Protein AF-A0A963HIJ3-F1 (afdb_monomer_lite)

Foldseek 3Di:
DDDDPPPDDKDKDKDKDKDKDKDWDDDDDQKTKIKIKIKMKMWIKTQAAPVRPGIWTKMKMKMKMKIKIWHDDDQWIKIFIWIKMWIAMAGCFDRHLLARRPFTDMGTQTGKMKIAGVVRQKIKMKFKDADADDPNPPHQALQAAGACRCVVVVQPFHRRDPRVVSRHGIFRMKIKMKGDDPAQKIKIWMWGFHPTVVLQRWTKTKMKMWGADPVPGIDMDMKMFTCAGNPPSPCNVNNVSHGDIDD

Structure (mmCIF, N/CA/C/O backbone):
data_AF-A0A963HIJ3-F1
#
_entry.id   AF-A0A963HIJ3-F1
#
loop_
_atom_site.group_PDB
_atom_site.id
_atom_site.type_symbol
_atom_site.label_atom_id
_atom_site.label_alt_id
_atom_site.label_comp_id
_atom_site.label_asym_id
_atom_site.label_entity_id
_atom_site.label_seq_id
_atom_site.pdbx_PDB_ins_code
_atom_site.Cartn_x
_atom_site.Cartn_y
_atom_site.Cartn_z
_atom_site.occupancy
_atom_site.B_iso_or_equiv
_atom_site.auth_seq_id
_atom_site.auth_comp_id
_atom_site.auth_asym_id
_atom_site.auth_atom_id
_atom_site.pdbx_PDB_model_num
ATOM 1 N N . MET A 1 1 ? 20.323 37.217 -29.012 1.00 37.66 1 MET A N 1
ATOM 2 C CA . MET A 1 1 ? 20.243 35.836 -28.495 1.00 37.66 1 MET A CA 1
ATOM 3 C C . MET A 1 1 ? 18.830 35.642 -27.953 1.00 37.66 1 MET A C 1
ATOM 5 O O . MET A 1 1 ? 18.523 36.178 -26.899 1.00 37.66 1 MET A O 1
ATOM 9 N N . ARG A 1 2 ? 17.917 35.066 -28.748 1.00 26.81 2 ARG A N 1
ATOM 10 C CA . ARG A 1 2 ? 16.511 34.861 -28.356 1.00 26.81 2 ARG A CA 1
ATOM 11 C C . ARG A 1 2 ? 16.392 33.461 -27.763 1.00 26.81 2 ARG A C 1
ATOM 13 O O . ARG A 1 2 ? 16.583 32.491 -28.485 1.00 26.81 2 ARG A O 1
ATOM 20 N N . ILE A 1 3 ? 16.110 33.383 -26.468 1.00 36.66 3 ILE A N 1
ATOM 21 C CA . ILE A 1 3 ? 15.718 32.143 -25.798 1.00 36.66 3 ILE A CA 1
ATOM 22 C C . ILE A 1 3 ? 14.299 31.842 -26.283 1.00 36.66 3 ILE A C 1
ATOM 24 O O . ILE A 1 3 ? 13.373 32.601 -26.001 1.00 36.66 3 ILE A O 1
ATOM 28 N N . GLN A 1 4 ? 14.148 30.803 -27.101 1.00 30.34 4 GLN A N 1
ATOM 29 C CA . GLN A 1 4 ? 12.838 30.271 -27.453 1.00 30.34 4 GLN A CA 1
ATOM 30 C C . GLN A 1 4 ? 12.393 29.359 -26.315 1.00 30.34 4 GLN A C 1
ATOM 32 O O . GLN A 1 4 ? 12.911 28.262 -26.143 1.00 30.34 4 GLN A O 1
ATOM 37 N N . THR A 1 5 ? 11.455 29.845 -25.511 1.00 37.22 5 THR A N 1
ATOM 38 C CA . THR A 1 5 ? 10.745 29.037 -24.524 1.00 37.22 5 THR A CA 1
ATOM 39 C C . THR A 1 5 ? 9.701 28.213 -25.275 1.00 37.22 5 THR A C 1
ATOM 41 O O . THR A 1 5 ? 8.623 28.712 -25.598 1.00 37.22 5 THR A O 1
ATOM 44 N N . THR A 1 6 ? 10.033 26.973 -25.629 1.00 34.81 6 THR A N 1
ATOM 45 C CA . THR A 1 6 ? 9.063 26.037 -26.207 1.00 34.81 6 THR A CA 1
ATOM 46 C C . THR A 1 6 ? 8.173 25.528 -25.080 1.00 34.81 6 THR A C 1
ATOM 48 O O . THR A 1 6 ? 8.609 24.768 -24.220 1.00 34.81 6 THR A O 1
ATOM 51 N N . LEU A 1 7 ? 6.926 25.989 -25.054 1.00 34.88 7 LEU A N 1
ATOM 52 C CA . LEU A 1 7 ? 5.894 25.471 -24.165 1.00 34.88 7 LEU A CA 1
ATOM 53 C C . LEU A 1 7 ? 5.459 24.100 -24.715 1.00 34.88 7 LEU A C 1
ATOM 55 O O . LEU A 1 7 ? 4.673 24.029 -25.659 1.00 34.88 7 LEU A O 1
ATOM 59 N N . ALA A 1 8 ? 6.022 23.013 -24.186 1.00 33.97 8 ALA A N 1
ATOM 60 C CA . ALA A 1 8 ? 5.606 21.658 -24.536 1.00 33.97 8 ALA A CA 1
ATOM 61 C C . ALA A 1 8 ? 4.257 21.357 -23.866 1.00 33.97 8 ALA A C 1
ATOM 63 O O . ALA A 1 8 ? 4.167 21.179 -22.653 1.00 33.97 8 ALA A O 1
ATOM 64 N N . ALA A 1 9 ? 3.187 21.339 -24.658 1.00 34.25 9 ALA A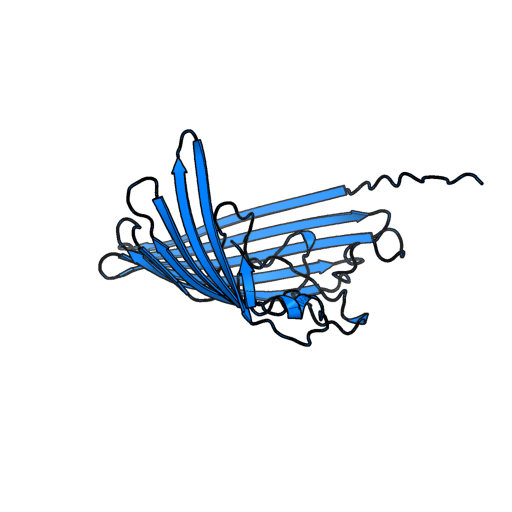 N 1
ATOM 65 C CA . ALA A 1 9 ? 1.874 20.897 -24.211 1.00 34.25 9 ALA A CA 1
ATOM 66 C C . ALA A 1 9 ? 1.827 19.359 -24.219 1.00 34.25 9 ALA A C 1
ATOM 68 O O . ALA A 1 9 ? 1.719 18.737 -25.280 1.00 34.25 9 ALA A O 1
ATOM 69 N N . VAL A 1 10 ? 1.903 18.746 -23.036 1.00 38.06 10 VAL A N 1
ATOM 70 C CA . VAL A 1 10 ? 1.663 17.309 -22.849 1.00 38.06 10 VAL A CA 1
ATOM 71 C C . VAL A 1 10 ? 0.164 17.050 -23.012 1.00 38.06 10 VAL A C 1
ATOM 73 O O . VAL A 1 10 ? -0.641 17.406 -22.157 1.00 38.06 10 VAL A O 1
ATOM 76 N N . LEU A 1 11 ? -0.223 16.449 -24.135 1.00 41.59 11 LEU A N 1
ATOM 77 C CA . LEU A 1 11 ? -1.549 15.861 -24.328 1.00 41.59 11 LEU A CA 1
ATOM 78 C C . LEU A 1 11 ? -1.435 14.372 -23.993 1.00 41.59 11 LEU A C 1
ATOM 80 O O . LEU A 1 11 ? -1.060 13.581 -24.854 1.00 41.59 11 LEU A O 1
ATOM 84 N N . ALA A 1 12 ? -1.710 14.013 -22.740 1.00 49.50 12 ALA A N 1
ATOM 85 C CA . ALA A 1 12 ? -1.859 12.623 -22.322 1.00 49.50 12 ALA A CA 1
ATOM 86 C C . ALA A 1 12 ? -3.323 12.202 -22.517 1.00 49.50 12 ALA A C 1
ATOM 88 O O . ALA A 1 12 ? -4.229 12.794 -21.930 1.00 49.50 12 ALA A O 1
ATOM 89 N N . GLY A 1 13 ? -3.563 11.208 -23.372 1.00 55.03 13 GLY A N 1
ATOM 90 C CA . GLY A 1 13 ? -4.862 10.546 -23.480 1.00 55.03 13 GLY A CA 1
ATOM 91 C C . GLY A 1 13 ? -4.886 9.338 -22.551 1.00 55.03 13 GLY A C 1
ATOM 92 O O . GLY A 1 13 ? -4.112 8.409 -22.767 1.00 55.03 13 GLY A O 1
ATOM 93 N N . LEU A 1 14 ? -5.745 9.363 -21.529 1.00 67.12 14 LEU A N 1
ATOM 94 C CA . LEU A 1 14 ? -5.929 8.267 -20.579 1.00 67.12 14 LEU A CA 1
ATOM 95 C C . LEU A 1 14 ? -7.329 7.672 -20.743 1.00 67.12 14 LEU A C 1
ATOM 97 O O . LEU A 1 14 ? -8.322 8.395 -20.666 1.00 67.12 14 LEU A O 1
ATOM 101 N N . ALA A 1 15 ? -7.409 6.356 -20.923 1.00 63.53 15 ALA A N 1
ATOM 102 C CA . ALA A 1 15 ? -8.654 5.608 -20.796 1.00 63.53 15 ALA A CA 1
ATOM 103 C C . ALA A 1 15 ? -8.439 4.479 -19.788 1.00 63.53 15 ALA A C 1
ATOM 105 O O . ALA A 1 15 ? -7.602 3.608 -20.024 1.00 63.53 15 ALA A O 1
ATOM 106 N N . THR A 1 16 ? -9.174 4.506 -18.675 1.00 60.69 16 THR A N 1
ATOM 107 C CA . THR A 1 16 ? -9.142 3.467 -17.640 1.00 60.69 16 THR A CA 1
ATOM 108 C C . THR A 1 16 ? -10.505 2.800 -17.501 1.00 60.69 16 THR A C 1
ATOM 110 O O . THR A 1 16 ? -11.550 3.438 -17.632 1.00 60.69 16 THR A O 1
ATOM 113 N N . LEU A 1 17 ? -10.492 1.495 -17.235 1.00 59.53 17 LEU A N 1
ATOM 114 C CA . LEU A 1 17 ? -11.671 0.709 -16.879 1.00 59.53 17 LEU A CA 1
ATOM 115 C C . LEU A 1 17 ? -11.354 -0.049 -15.594 1.00 59.53 17 LEU A C 1
ATOM 117 O O . LEU A 1 17 ? -10.350 -0.757 -15.543 1.00 59.53 17 LEU A O 1
ATOM 121 N N . GLY A 1 18 ? -12.191 0.112 -14.570 1.00 61.22 18 GLY A N 1
ATOM 122 C CA . GLY A 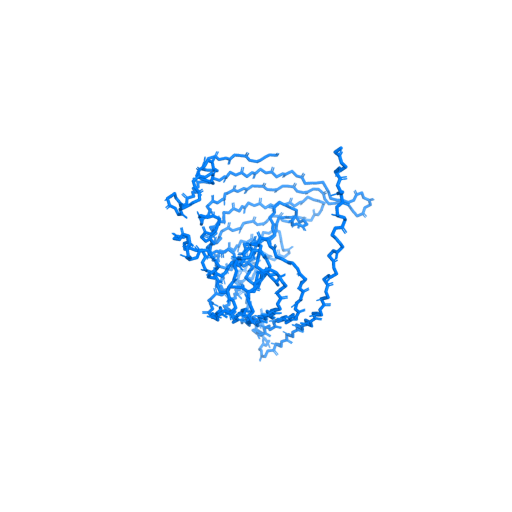1 18 ? -12.068 -0.588 -13.294 1.00 61.22 18 GLY A CA 1
ATOM 123 C C . GLY A 1 18 ? -13.336 -1.368 -12.966 1.00 61.22 18 GLY A C 1
ATOM 124 O O . GLY A 1 18 ? -14.442 -0.911 -13.259 1.00 61.22 18 GLY A O 1
ATOM 125 N N . SER A 1 19 ? -13.179 -2.535 -12.350 1.00 60.09 19 SER A N 1
ATOM 126 C CA . SER A 1 19 ? -14.290 -3.346 -11.846 1.00 60.09 19 SER A CA 1
ATOM 127 C C . SER A 1 19 ? -13.916 -3.986 -10.517 1.00 60.09 19 SER A C 1
ATOM 129 O O . SER A 1 19 ? -12.790 -4.452 -10.365 1.00 60.09 19 SER A O 1
ATOM 131 N N . ALA A 1 20 ? -14.871 -4.057 -9.594 1.00 73.94 20 ALA A N 1
ATOM 132 C CA . ALA A 1 20 ? -14.766 -4.841 -8.371 1.00 73.94 20 ALA A CA 1
ATOM 133 C C . ALA A 1 20 ? -16.027 -5.700 -8.222 1.00 73.94 20 ALA A C 1
ATOM 135 O O . ALA A 1 20 ? -17.137 -5.223 -8.476 1.00 73.94 20 ALA A O 1
ATOM 136 N N . GLN A 1 21 ? -15.858 -6.964 -7.845 1.00 72.88 21 GLN A N 1
ATOM 137 C CA . GLN A 1 21 ? -16.940 -7.903 -7.558 1.00 72.88 21 GLN A CA 1
ATOM 138 C C . GLN A 1 21 ? -16.633 -8.666 -6.271 1.00 72.88 21 GLN A C 1
ATOM 140 O O . GLN A 1 21 ? -15.479 -8.950 -5.962 1.00 72.88 21 GLN A O 1
ATOM 145 N N . ALA A 1 22 ? -17.683 -9.008 -5.535 1.00 81.81 22 ALA A N 1
ATOM 146 C CA . ALA A 1 22 ? -17.610 -9.792 -4.313 1.00 81.81 22 ALA A CA 1
ATOM 147 C C . ALA A 1 22 ? -18.716 -10.846 -4.344 1.00 81.81 22 ALA A C 1
ATOM 149 O O . ALA A 1 22 ? -19.835 -10.558 -4.781 1.00 81.81 22 ALA A O 1
ATOM 150 N N . ALA A 1 23 ? -18.399 -12.057 -3.902 1.00 78.81 23 ALA A N 1
ATOM 151 C CA . ALA A 1 23 ? -19.364 -13.136 -3.773 1.00 78.81 23 ALA A CA 1
ATOM 152 C C . ALA A 1 23 ? -19.111 -13.923 -2.487 1.00 78.81 23 ALA A C 1
ATOM 154 O O . ALA A 1 23 ? -18.040 -14.506 -2.304 1.00 78.81 23 ALA A O 1
ATOM 155 N N . ASP A 1 24 ? -20.130 -13.986 -1.634 1.00 81.25 24 ASP A N 1
ATOM 156 C CA . ASP A 1 24 ? -20.163 -14.894 -0.493 1.00 81.25 24 ASP A CA 1
ATOM 157 C C . ASP A 1 24 ? -20.704 -16.247 -0.949 1.00 81.25 24 ASP A C 1
ATOM 159 O O . ASP A 1 24 ? -21.739 -16.332 -1.613 1.00 81.25 24 ASP A O 1
ATOM 163 N N . PHE A 1 25 ? -20.003 -17.323 -0.601 1.00 89.56 25 PHE A N 1
ATOM 164 C CA . PHE A 1 25 ? -20.431 -18.682 -0.948 1.00 89.56 25 PHE A CA 1
ATOM 165 C C . PHE A 1 25 ? -20.543 -19.604 0.269 1.00 89.56 25 PHE A C 1
ATOM 167 O O . PHE A 1 25 ? -21.014 -20.734 0.139 1.00 89.56 25 PHE A O 1
ATOM 174 N N . TYR A 1 26 ? -20.179 -19.121 1.461 1.00 86.06 26 TYR A N 1
ATOM 175 C CA . TYR A 1 26 ? -20.493 -19.776 2.724 1.00 86.06 26 TYR A CA 1
ATOM 176 C C . TYR A 1 26 ? -20.843 -18.746 3.796 1.00 86.06 26 TYR A C 1
ATOM 178 O O . TYR A 1 26 ? -20.043 -17.868 4.114 1.00 86.06 26 TYR A O 1
ATOM 186 N N . GLU A 1 27 ? -22.012 -18.915 4.406 1.00 88.56 27 GLU A N 1
ATOM 187 C CA . GLU A 1 27 ? -22.439 -18.161 5.577 1.00 88.56 27 GLU A CA 1
ATOM 188 C C . GLU A 1 27 ? -23.194 -19.096 6.519 1.00 88.56 27 GLU A C 1
ATOM 190 O O . GLU A 1 27 ? -24.226 -19.671 6.163 1.00 88.56 27 GLU A O 1
ATOM 195 N N . ARG A 1 28 ? -22.663 -19.281 7.730 1.00 88.31 28 ARG A N 1
ATOM 196 C CA . ARG A 1 28 ? -23.326 -20.074 8.765 1.00 88.31 28 ARG A CA 1
ATOM 197 C C . ARG A 1 28 ? -22.781 -19.750 10.146 1.00 88.31 28 ARG A C 1
ATOM 199 O O . ARG A 1 28 ? -21.572 -19.718 10.345 1.00 88.31 28 ARG A O 1
ATOM 206 N N . ASP A 1 29 ? -23.673 -19.583 11.121 1.00 86.19 29 ASP A N 1
ATOM 207 C CA . ASP A 1 29 ? -23.324 -19.504 12.546 1.00 86.19 29 ASP A CA 1
ATOM 208 C C . ASP A 1 29 ? -22.211 -18.473 12.853 1.00 86.19 29 ASP A C 1
ATOM 210 O O . ASP A 1 29 ? -21.356 -18.682 13.715 1.00 86.19 29 ASP A O 1
ATOM 214 N N . GLY A 1 30 ? -22.239 -17.317 12.174 1.00 84.06 30 GLY A N 1
ATOM 215 C CA . GLY A 1 30 ? -21.248 -16.241 12.337 1.00 84.06 30 GLY A CA 1
ATOM 216 C C . GLY A 1 30 ? -19.889 -16.523 11.693 1.00 84.06 30 GLY A C 1
ATOM 217 O O . GLY A 1 30 ? -18.940 -15.786 11.945 1.00 84.06 30 GLY A O 1
ATOM 218 N N . THR A 1 31 ? -19.799 -17.579 10.887 1.00 94.25 31 THR A N 1
ATOM 219 C CA . THR A 1 31 ? -18.679 -17.856 9.992 1.00 94.25 31 THR A CA 1
ATOM 220 C C . THR A 1 31 ? -19.059 -17.446 8.579 1.00 94.25 31 THR A C 1
ATOM 222 O O . THR A 1 31 ? -20.115 -17.854 8.091 1.00 94.25 31 THR A O 1
ATOM 225 N N . THR A 1 32 ? -18.196 -16.681 7.917 1.00 95.88 32 THR A N 1
ATOM 226 C CA . THR A 1 32 ? -18.355 -16.318 6.506 1.00 95.88 32 THR A CA 1
ATOM 227 C C . THR A 1 32 ? -17.088 -16.651 5.735 1.00 95.88 32 THR A C 1
ATOM 229 O O . THR A 1 32 ? -15.982 -16.534 6.267 1.00 95.88 32 THR A O 1
ATOM 232 N N . LEU A 1 33 ? -17.252 -17.058 4.480 1.00 95.94 33 LEU A N 1
ATOM 233 C CA . LEU A 1 33 ? -16.172 -17.190 3.511 1.00 95.94 33 LEU A CA 1
ATOM 234 C C . LEU A 1 33 ? -16.669 -16.648 2.170 1.00 95.94 33 LEU A C 1
ATOM 236 O O . LEU A 1 33 ? -17.705 -17.083 1.654 1.00 95.94 33 LEU A O 1
ATOM 240 N N . GLY A 1 34 ? -15.911 -15.704 1.630 1.00 95.56 34 GLY A N 1
ATOM 241 C CA . GLY A 1 34 ? -16.207 -15.031 0.377 1.00 95.56 34 GLY A CA 1
ATOM 242 C C . GLY A 1 34 ? -14.966 -14.889 -0.492 1.00 95.56 34 GLY A C 1
ATOM 243 O O . GLY A 1 34 ? -13.834 -15.114 -0.054 1.00 95.56 34 GLY A O 1
ATOM 244 N N . PHE A 1 35 ? -15.196 -14.533 -1.748 1.00 94.62 35 PHE A N 1
ATOM 245 C CA . PHE A 1 35 ? -14.159 -14.227 -2.722 1.00 94.62 35 PHE A CA 1
ATOM 246 C C . PHE A 1 35 ? -14.409 -12.839 -3.297 1.00 94.62 35 PHE A C 1
ATOM 248 O O . PHE A 1 35 ? -15.505 -12.551 -3.784 1.00 94.62 35 PHE A O 1
ATOM 255 N N . ASN A 1 36 ? -13.378 -12.002 -3.263 1.00 95.88 36 ASN A N 1
ATOM 256 C CA . ASN A 1 36 ? -13.392 -10.675 -3.856 1.00 95.88 36 ASN A CA 1
ATOM 257 C C . ASN A 1 36 ? -12.425 -10.648 -5.033 1.00 95.88 36 ASN A C 1
ATOM 259 O O . ASN A 1 36 ? -11.334 -11.210 -4.953 1.00 95.88 36 ASN A O 1
ATOM 263 N N . VAL A 1 37 ? -12.815 -9.968 -6.104 1.00 95.00 37 VAL A N 1
ATOM 264 C CA . VAL A 1 37 ? -11.961 -9.708 -7.259 1.00 95.00 37 VAL A CA 1
ATOM 265 C C . VAL A 1 37 ? -12.034 -8.232 -7.625 1.00 95.00 37 VAL A C 1
ATOM 267 O O . VAL A 1 37 ? -13.122 -7.671 -7.754 1.00 95.00 37 VAL A O 1
ATOM 270 N N . ASP A 1 38 ? -10.882 -7.597 -7.805 1.00 95.38 38 ASP A N 1
ATOM 271 C CA . ASP A 1 38 ? -10.765 -6.250 -8.351 1.00 95.38 38 ASP A CA 1
ATOM 272 C C . ASP A 1 38 ? -9.750 -6.211 -9.489 1.00 95.38 38 ASP A C 1
ATOM 274 O O . ASP A 1 38 ? -8.844 -7.033 -9.578 1.00 95.38 38 ASP A O 1
ATOM 278 N N . GLY A 1 39 ? -9.923 -5.281 -10.415 1.00 95.31 39 GLY A N 1
ATOM 279 C CA . GLY A 1 39 ? -9.011 -5.147 -11.537 1.00 95.31 39 GLY A CA 1
ATOM 280 C C . GLY A 1 39 ? -9.153 -3.807 -12.220 1.00 95.31 39 GLY A C 1
ATOM 281 O O . GLY A 1 39 ? -10.204 -3.159 -12.162 1.00 95.31 39 GLY A O 1
ATOM 282 N N . MET A 1 40 ? -8.079 -3.405 -12.883 1.00 96.62 40 MET A N 1
ATOM 283 C CA . MET A 1 40 ? -8.042 -2.199 -13.693 1.00 96.62 40 MET A CA 1
ATOM 284 C C . MET A 1 40 ? -7.205 -2.449 -14.938 1.00 96.62 40 MET A C 1
ATOM 286 O O . MET A 1 40 ? -6.210 -3.166 -14.884 1.00 96.62 40 MET A O 1
ATOM 290 N N . ALA A 1 41 ? -7.593 -1.836 -16.050 1.00 96.81 41 ALA A N 1
ATOM 291 C CA . ALA A 1 41 ? -6.777 -1.761 -17.253 1.00 96.81 41 ALA A CA 1
ATOM 292 C C . ALA A 1 41 ? -6.739 -0.322 -17.770 1.00 96.81 41 ALA A C 1
ATOM 294 O O . ALA A 1 41 ? -7.724 0.413 -17.656 1.00 96.81 41 ALA A O 1
ATOM 295 N N . GLY A 1 42 ? -5.605 0.065 -18.347 1.00 95.69 42 GLY A N 1
ATOM 296 C CA . GLY A 1 42 ? -5.370 1.391 -18.897 1.00 95.69 42 GLY A CA 1
ATOM 297 C C . GLY A 1 42 ? -4.578 1.339 -20.198 1.00 95.69 42 GLY A C 1
ATOM 298 O O . GLY A 1 42 ? -3.683 0.510 -20.361 1.00 95.69 42 GLY A O 1
ATOM 299 N N . ALA A 1 43 ? -4.907 2.237 -21.123 1.00 97.06 43 ALA A N 1
ATOM 300 C CA . ALA A 1 43 ? -4.093 2.531 -22.297 1.00 97.06 43 ALA A CA 1
ATOM 301 C C . ALA A 1 43 ? -3.615 3.982 -22.224 1.00 97.06 43 ALA A C 1
ATOM 303 O O . ALA A 1 43 ? -4.392 4.882 -21.893 1.00 97.06 43 ALA A O 1
ATOM 304 N N . PHE A 1 44 ? -2.342 4.186 -22.544 1.00 96.56 44 PHE A N 1
ATOM 305 C CA . PHE A 1 44 ? -1.639 5.438 -22.336 1.00 96.56 44 PHE A CA 1
ATOM 306 C C . PHE A 1 44 ? -0.839 5.806 -23.583 1.00 96.56 44 PHE A C 1
ATOM 308 O O . PHE A 1 44 ? -0.308 4.942 -24.287 1.00 96.56 44 PHE A O 1
ATOM 315 N N . SER A 1 45 ? -0.737 7.105 -23.849 1.00 95.62 45 SER A N 1
ATOM 316 C CA . SER A 1 45 ? 0.125 7.631 -24.900 1.00 95.62 45 SER A CA 1
ATOM 317 C C . SER A 1 45 ? 0.685 8.992 -24.520 1.00 95.62 45 SER A C 1
ATOM 319 O O . SER A 1 45 ? -0.030 9.845 -23.985 1.00 95.62 45 SER A O 1
ATOM 321 N N . THR A 1 46 ? 1.954 9.203 -24.855 1.00 95.38 46 THR A N 1
ATOM 322 C CA . THR A 1 46 ? 2.638 10.491 -24.774 1.00 95.38 46 THR A CA 1
ATOM 323 C C . THR A 1 46 ? 3.308 10.813 -26.107 1.00 95.38 46 THR A C 1
ATOM 325 O O . THR A 1 46 ? 3.589 9.931 -26.919 1.00 95.38 46 THR A O 1
ATOM 328 N N . ARG A 1 47 ? 3.556 12.103 -26.354 1.00 95.31 47 ARG A N 1
ATOM 329 C CA . ARG A 1 47 ? 4.343 12.559 -27.515 1.00 95.31 47 ARG A CA 1
ATOM 330 C C . ARG A 1 47 ? 5.838 12.646 -27.240 1.00 95.31 47 ARG A C 1
ATOM 332 O O . ARG A 1 47 ? 6.608 12.663 -28.186 1.00 95.31 47 ARG A O 1
ATOM 339 N N . GLU A 1 48 ? 6.196 12.718 -25.968 1.00 93.88 48 GLU A N 1
ATOM 340 C CA . GLU A 1 48 ? 7.555 12.863 -25.462 1.00 93.88 48 GLU A CA 1
ATOM 341 C C . GLU A 1 48 ? 7.712 11.938 -24.251 1.00 93.88 48 GLU A C 1
ATOM 343 O O . GLU A 1 48 ? 6.712 11.551 -23.625 1.00 93.88 48 GLU A O 1
ATOM 348 N N . ASP A 1 49 ? 8.952 11.636 -23.895 1.00 93.69 49 ASP A N 1
ATOM 349 C CA . ASP A 1 49 ? 9.316 10.858 -22.719 1.00 93.69 49 ASP A CA 1
ATOM 350 C C . ASP A 1 49 ? 10.443 11.544 -21.933 1.00 93.69 49 ASP A C 1
ATOM 352 O O . ASP A 1 49 ? 11.034 12.536 -22.369 1.00 93.69 49 ASP A O 1
ATOM 356 N N . TYR A 1 50 ? 10.719 11.036 -20.734 1.00 91.06 50 TYR A N 1
ATOM 357 C CA . TYR A 1 50 ? 11.778 11.557 -19.870 1.00 91.06 50 TYR A CA 1
ATOM 358 C C . TYR A 1 50 ? 13.174 11.045 -20.260 1.00 91.06 50 TYR A C 1
ATOM 360 O O . TYR A 1 50 ? 14.167 11.486 -19.679 1.00 91.06 50 TYR A O 1
ATOM 368 N N . LEU A 1 51 ? 13.256 10.139 -21.239 1.00 90.25 51 LEU A N 1
ATOM 369 C CA . LEU A 1 51 ? 14.493 9.518 -21.715 1.00 90.25 51 LEU A CA 1
ATOM 370 C C . LEU A 1 51 ? 15.052 10.201 -22.978 1.00 90.25 51 LEU A C 1
ATOM 372 O O . LEU A 1 51 ? 16.206 9.978 -23.340 1.00 90.25 51 LEU A O 1
ATOM 376 N N . GLY A 1 52 ? 14.268 11.066 -23.623 1.00 90.62 52 GLY A N 1
ATOM 377 C CA . GLY A 1 52 ? 14.604 11.725 -24.882 1.00 90.62 52 GLY A CA 1
ATOM 378 C C . GLY A 1 52 ? 14.454 10.831 -26.119 1.00 90.62 52 GLY A C 1
ATOM 379 O O . GLY A 1 52 ? 15.056 11.141 -27.147 1.00 90.62 52 GLY A O 1
ATOM 380 N N . GLU A 1 53 ? 13.689 9.737 -26.045 1.00 90.00 53 GLU A N 1
ATOM 381 C CA . GLU A 1 53 ? 13.492 8.799 -27.166 1.00 90.00 53 GLU A CA 1
ATOM 382 C C . GLU A 1 53 ? 12.267 9.160 -28.026 1.00 90.00 53 GLU A C 1
ATOM 384 O O . GLU A 1 53 ? 12.175 8.743 -29.184 1.00 90.00 53 GLU A O 1
ATOM 389 N N . GLY A 1 54 ? 11.358 9.982 -27.492 1.00 92.94 54 GLY A N 1
ATOM 390 C CA . GLY A 1 54 ? 10.192 10.525 -28.189 1.00 92.94 54 GLY A CA 1
ATOM 391 C C . GLY A 1 54 ? 8.866 10.019 -27.619 1.00 92.94 54 GLY A C 1
ATOM 392 O O . GLY A 1 54 ? 8.705 9.856 -26.414 1.00 92.94 54 GLY A O 1
ATOM 393 N N . GLY A 1 55 ? 7.865 9.832 -28.481 1.00 94.31 55 GLY A N 1
ATOM 394 C CA . GLY A 1 55 ? 6.530 9.409 -28.052 1.00 94.31 55 GLY A CA 1
ATOM 395 C C . GLY A 1 55 ? 6.472 7.942 -27.629 1.00 94.31 55 GLY A C 1
ATOM 396 O O . GLY A 1 55 ? 7.061 7.086 -28.286 1.00 94.31 55 GLY A O 1
ATOM 397 N N . LYS A 1 56 ? 5.700 7.652 -26.575 1.00 96.44 56 LYS A N 1
ATOM 398 C CA . LYS A 1 56 ? 5.476 6.300 -26.043 1.00 96.44 56 LYS A CA 1
ATOM 399 C C . LYS A 1 56 ? 4.003 5.921 -26.111 1.00 96.44 56 LYS A C 1
ATOM 401 O O . LYS A 1 56 ? 3.120 6.763 -25.913 1.00 96.44 56 LYS A O 1
ATOM 406 N N . GLN A 1 57 ? 3.729 4.645 -26.357 1.00 97.69 57 GLN A N 1
ATOM 407 C CA . GLN A 1 57 ? 2.408 4.042 -26.219 1.00 97.69 57 GLN A CA 1
ATOM 408 C C . GLN A 1 57 ? 2.511 2.744 -25.424 1.00 97.69 57 GLN A C 1
ATOM 410 O O . GLN A 1 57 ? 3.204 1.798 -25.805 1.00 97.69 57 GLN A O 1
ATOM 415 N N . TRP A 1 58 ? 1.771 2.668 -24.324 1.00 97.94 58 TRP A N 1
ATOM 416 C CA . TRP A 1 58 ? 1.768 1.475 -23.491 1.00 97.94 58 TRP A CA 1
ATOM 417 C C . TRP A 1 58 ? 0.388 1.198 -22.911 1.00 97.94 58 TRP A C 1
ATOM 419 O O . TRP A 1 58 ? -0.545 2.001 -22.980 1.00 97.94 58 TRP A O 1
ATOM 429 N N . ARG A 1 59 ? 0.249 -0.013 -22.389 1.00 98.25 59 ARG A N 1
ATOM 430 C CA . ARG A 1 59 ? -0.940 -0.510 -21.711 1.00 98.25 59 ARG A CA 1
ATOM 431 C C . ARG A 1 59 ? -0.514 -1.119 -20.397 1.00 98.25 59 ARG A C 1
ATOM 433 O O . ARG A 1 59 ? 0.528 -1.763 -20.337 1.00 98.25 59 ARG A O 1
ATOM 440 N N . GLU A 1 60 ? -1.354 -0.970 -19.394 1.00 98.31 60 GLU A N 1
ATOM 441 C CA . GLU A 1 60 ? -1.177 -1.596 -18.091 1.00 98.31 60 GLU A CA 1
ATOM 442 C C . GLU A 1 60 ? -2.471 -2.280 -17.697 1.00 98.31 60 GLU A C 1
ATOM 444 O O . GLU A 1 60 ? -3.558 -1.851 -18.093 1.00 98.31 60 GLU A O 1
ATOM 449 N N . ALA A 1 61 ? -2.361 -3.347 -16.921 1.00 98.12 61 ALA A N 1
ATOM 450 C CA . ALA A 1 61 ? -3.511 -3.995 -16.331 1.00 98.12 61 ALA A CA 1
ATOM 451 C C . ALA A 1 61 ? -3.099 -4.788 -15.102 1.00 98.12 61 ALA A C 1
ATOM 453 O O . ALA A 1 61 ? -1.986 -5.312 -15.033 1.00 98.12 61 ALA A O 1
ATOM 454 N N . PHE A 1 62 ? -4.038 -4.929 -14.177 1.00 98.06 62 PHE A N 1
ATOM 455 C CA . PHE A 1 62 ? -3.952 -5.909 -13.114 1.00 98.06 62 PHE A CA 1
ATOM 456 C C . PHE A 1 62 ? -5.316 -6.535 -12.835 1.00 98.06 62 PHE A C 1
ATOM 458 O O . PHE A 1 62 ? -6.369 -5.952 -13.110 1.00 98.06 62 PHE A O 1
ATOM 465 N N . MET A 1 63 ? -5.272 -7.724 -12.251 1.00 98.06 63 MET A N 1
ATOM 466 C CA . MET A 1 63 ? -6.402 -8.411 -11.653 1.00 98.06 63 MET A CA 1
ATOM 467 C C . MET A 1 63 ? -5.945 -9.000 -10.325 1.00 98.06 63 MET A C 1
ATOM 469 O O . MET A 1 63 ? -4.946 -9.708 -10.263 1.00 98.06 63 MET A O 1
ATOM 473 N N . HIS A 1 64 ? -6.684 -8.705 -9.273 1.00 98.00 64 HIS A N 1
ATOM 474 C CA . HIS A 1 64 ? -6.429 -9.124 -7.913 1.00 98.00 64 HIS A CA 1
ATOM 475 C C . HIS A 1 64 ? -7.618 -9.943 -7.419 1.00 98.00 64 HIS A C 1
ATOM 477 O O . HIS A 1 64 ? -8.763 -9.536 -7.601 1.00 98.00 64 HIS A O 1
ATOM 483 N N . GLY A 1 65 ? -7.354 -11.108 -6.834 1.00 97.38 65 GLY A N 1
ATOM 484 C CA . GLY A 1 65 ? -8.378 -11.986 -6.279 1.00 97.38 65 GLY A CA 1
ATOM 485 C C . GLY A 1 65 ? -7.995 -12.451 -4.882 1.00 97.38 65 GLY A C 1
ATOM 486 O O . GLY A 1 65 ? -6.882 -12.935 -4.682 1.00 97.38 65 GLY A O 1
ATOM 487 N N . VAL A 1 66 ? -8.925 -12.360 -3.933 1.00 98.19 66 VAL A N 1
ATOM 488 C CA . VAL A 1 66 ? -8.686 -12.692 -2.526 1.00 98.19 66 VAL A CA 1
ATOM 489 C C . VAL A 1 66 ? -9.845 -13.482 -1.933 1.00 98.19 66 VAL A C 1
ATOM 491 O O . VAL A 1 66 ? -11.013 -13.112 -2.052 1.00 98.19 66 VAL A O 1
ATOM 494 N N . LEU A 1 67 ? -9.510 -14.586 -1.268 1.00 97.94 67 LEU A N 1
ATOM 495 C CA . LEU A 1 67 ? -10.418 -15.292 -0.375 1.00 97.94 67 LEU A CA 1
ATOM 496 C C . LEU A 1 67 ? -10.372 -14.617 0.987 1.00 97.94 67 LEU A C 1
ATOM 498 O O . LEU A 1 67 ? -9.297 -14.496 1.568 1.00 97.94 67 LEU A O 1
ATOM 502 N N . VAL A 1 68 ? -11.528 -14.211 1.503 1.00 97.75 68 VAL A N 1
ATOM 503 C CA . VAL A 1 68 ? -11.656 -13.576 2.818 1.00 97.75 68 VAL A CA 1
ATOM 504 C C . VAL A 1 68 ? -12.606 -14.373 3.687 1.00 97.75 68 VAL A C 1
ATOM 506 O O . VAL A 1 68 ? -13.660 -14.823 3.235 1.00 97.75 68 VAL A O 1
ATOM 509 N N . GLY A 1 69 ? -12.243 -14.550 4.950 1.00 96.94 69 GLY A N 1
ATOM 510 C CA . GLY A 1 69 ? -13.065 -15.293 5.888 1.00 96.94 69 GLY A CA 1
ATOM 511 C C . GLY A 1 69 ? -13.028 -14.704 7.282 1.00 96.94 69 GLY A C 1
ATOM 512 O O . GLY A 1 69 ? -12.061 -14.053 7.677 1.00 96.94 69 GLY A O 1
ATOM 513 N N . LYS A 1 70 ? -14.092 -14.965 8.036 1.00 97.25 70 LYS A N 1
ATOM 514 C CA . LYS A 1 70 ? -14.158 -14.681 9.469 1.00 97.25 70 LYS A CA 1
ATOM 515 C C . LYS A 1 70 ? -14.975 -15.731 10.198 1.00 97.25 70 LYS A C 1
ATOM 517 O O . LYS A 1 70 ? -15.844 -16.367 9.609 1.00 97.25 70 LYS A O 1
ATOM 522 N N . THR A 1 71 ? -14.702 -15.899 11.483 1.00 97.00 71 THR A N 1
ATOM 523 C CA . THR A 1 71 ? -15.438 -16.785 12.387 1.00 97.00 71 THR A CA 1
ATOM 524 C C . THR A 1 71 ? -15.416 -16.231 13.802 1.00 97.00 71 THR A C 1
ATOM 526 O O . THR A 1 71 ? -14.471 -15.556 14.209 1.00 97.00 71 THR A O 1
ATOM 529 N N . ARG A 1 72 ? -16.432 -16.566 14.596 1.00 96.69 72 ARG A N 1
ATOM 530 C CA . ARG A 1 72 ? -16.460 -16.244 16.026 1.00 96.69 72 ARG A CA 1
ATOM 531 C C . ARG A 1 72 ? -15.288 -16.900 16.756 1.00 96.69 72 ARG A C 1
ATOM 533 O O . ARG A 1 72 ? -14.990 -18.071 16.527 1.00 96.69 72 ARG A O 1
ATOM 540 N N . ALA A 1 73 ? -14.668 -16.155 17.665 1.00 95.56 73 ALA A N 1
ATOM 541 C CA . ALA A 1 73 ? -13.575 -16.629 18.504 1.00 95.56 73 ALA A CA 1
ATOM 542 C C . ALA A 1 73 ? -13.529 -15.848 19.825 1.00 95.56 73 ALA A C 1
ATOM 544 O O . ALA A 1 73 ? -13.240 -14.649 19.849 1.00 95.56 73 ALA A O 1
ATOM 545 N N . GLY A 1 74 ? -13.808 -16.534 20.938 1.00 93.81 74 GLY A N 1
ATOM 546 C CA . GLY A 1 74 ? -13.867 -15.910 22.263 1.00 93.81 74 GLY A CA 1
ATOM 547 C C . GLY A 1 74 ? -14.934 -14.813 22.337 1.00 93.81 74 GLY A C 1
ATOM 548 O O . GLY A 1 74 ? -16.076 -15.023 21.936 1.00 93.81 74 GLY A O 1
ATOM 549 N N . ASN A 1 75 ? -14.552 -13.637 22.838 1.00 95.25 75 ASN A N 1
ATOM 550 C CA . ASN A 1 75 ? -15.385 -12.431 22.887 1.00 95.25 75 ASN A CA 1
ATOM 551 C C . ASN A 1 75 ? -15.269 -11.571 21.614 1.00 95.25 75 ASN A C 1
ATOM 553 O O . ASN A 1 75 ? -15.461 -10.361 21.685 1.00 95.25 75 ASN A O 1
ATOM 557 N N . GLY A 1 76 ? -14.915 -12.161 20.474 1.00 96.75 76 GLY A N 1
ATOM 558 C CA . GLY A 1 76 ? -14.692 -11.446 19.224 1.00 96.75 76 GLY A CA 1
ATOM 559 C C . GLY A 1 76 ? -14.785 -12.354 18.003 1.00 96.75 76 GLY A C 1
ATOM 560 O O . GLY A 1 76 ? -15.476 -13.378 18.010 1.00 96.75 76 GLY A O 1
ATOM 561 N N . GLU A 1 77 ? -14.068 -11.978 16.952 1.00 98.06 77 GLU A N 1
ATOM 562 C CA . GLU A 1 77 ? -13.963 -12.734 15.709 1.00 98.06 77 GLU A CA 1
ATOM 563 C C . GLU A 1 77 ? -12.511 -12.833 15.245 1.00 98.06 77 GLU A C 1
ATOM 565 O O . GLU A 1 77 ? -11.747 -11.876 15.341 1.00 98.06 77 GLU A O 1
ATOM 570 N N . LEU A 1 78 ? -12.142 -14.009 14.744 1.00 98.38 78 LEU A N 1
ATOM 571 C CA . LEU A 1 78 ? -10.948 -14.184 13.929 1.00 98.38 78 LEU A CA 1
ATOM 572 C C . LEU A 1 78 ? -11.318 -13.906 12.481 1.00 98.38 78 LEU A C 1
ATOM 574 O O . LEU A 1 78 ? -12.384 -14.322 12.027 1.00 98.38 78 LEU A O 1
ATOM 578 N N . TYR A 1 79 ? -10.427 -13.254 11.754 1.00 98.50 79 TYR A N 1
ATOM 579 C CA . TYR A 1 79 ? -10.581 -12.989 10.334 1.00 98.50 79 TYR A CA 1
ATOM 580 C C . TYR A 1 79 ? -9.249 -13.157 9.609 1.00 98.50 79 TYR A C 1
ATOM 582 O O . TYR A 1 79 ? -8.188 -13.219 10.230 1.00 98.50 79 TYR A O 1
ATOM 590 N N . GLY A 1 80 ? -9.294 -13.255 8.288 1.00 98.50 80 GLY A N 1
ATOM 591 C CA . GLY A 1 80 ? -8.089 -13.340 7.480 1.00 98.50 80 GLY A CA 1
ATOM 592 C C . GLY A 1 80 ? -8.374 -13.338 5.994 1.00 98.50 80 GLY A C 1
ATOM 593 O O . GLY A 1 80 ? -9.529 -13.425 5.562 1.00 98.50 80 GLY A O 1
ATOM 594 N N . GLY A 1 81 ? -7.294 -13.266 5.226 1.00 98.44 81 GLY A N 1
ATOM 595 C CA . GLY A 1 81 ? -7.348 -13.282 3.777 1.00 98.44 81 GLY A CA 1
ATOM 596 C C . GLY A 1 81 ? -6.139 -13.963 3.153 1.00 98.44 81 GLY A C 1
ATOM 597 O O . GLY A 1 81 ? -5.035 -13.915 3.699 1.00 98.44 81 GLY A O 1
ATOM 598 N N . LEU A 1 82 ? -6.369 -14.598 2.005 1.00 98.69 82 LEU A N 1
ATOM 599 C CA . LEU A 1 82 ? -5.336 -15.168 1.148 1.00 98.69 82 LEU A CA 1
ATOM 600 C C . LEU A 1 82 ? -5.661 -14.826 -0.305 1.00 98.69 82 LEU A C 1
ATOM 602 O O . LEU A 1 82 ? -6.722 -15.204 -0.809 1.00 98.69 82 LEU A O 1
ATOM 606 N N . GLY A 1 83 ? -4.763 -14.107 -0.967 1.00 98.19 83 GLY A N 1
ATOM 607 C CA . GLY A 1 83 ? -5.031 -13.518 -2.272 1.00 98.19 83 GLY A CA 1
ATOM 608 C C . GLY A 1 83 ? -3.782 -13.326 -3.112 1.00 98.19 83 GLY A C 1
ATOM 609 O O . GLY A 1 83 ? -2.662 -13.268 -2.603 1.00 98.19 83 GLY A O 1
ATOM 610 N N . ALA A 1 84 ? -3.990 -13.254 -4.419 1.00 98.44 84 ALA A N 1
ATOM 611 C CA . ALA A 1 84 ? -2.937 -13.096 -5.407 1.00 98.44 84 ALA A CA 1
ATOM 612 C C . ALA A 1 84 ? -3.315 -12.029 -6.431 1.00 98.44 84 ALA A C 1
ATOM 614 O O . ALA A 1 84 ? -4.494 -11.820 -6.735 1.00 98.44 84 ALA A O 1
ATOM 615 N N . ILE A 1 85 ? -2.298 -11.384 -6.988 1.00 98.25 85 ILE A N 1
ATOM 616 C CA . ILE A 1 85 ? -2.424 -10.376 -8.032 1.00 98.25 85 ILE A CA 1
ATOM 617 C C . ILE A 1 85 ? -1.679 -10.830 -9.281 1.00 98.25 85 ILE A C 1
ATOM 619 O O . ILE A 1 85 ? -0.547 -11.290 -9.203 1.00 98.25 85 ILE A O 1
ATOM 623 N N . ALA A 1 86 ? -2.320 -10.697 -10.436 1.00 98.44 86 ALA A N 1
ATOM 624 C CA . ALA A 1 86 ? -1.701 -10.818 -11.747 1.00 98.44 86 ALA A CA 1
ATOM 625 C C . ALA A 1 86 ? -1.644 -9.432 -12.389 1.00 98.44 86 ALA A C 1
ATOM 627 O O . ALA A 1 86 ? -2.636 -8.703 -12.373 1.00 98.44 86 ALA A O 1
ATOM 628 N N . GLN A 1 87 ? -0.507 -9.065 -12.966 1.00 98.19 87 GLN A N 1
ATOM 629 C CA . GLN A 1 87 ? -0.254 -7.701 -13.434 1.00 98.19 87 GLN A CA 1
ATOM 630 C C . GLN A 1 87 ? 0.716 -7.660 -14.615 1.00 98.19 87 GLN A C 1
ATOM 632 O O . GLN A 1 87 ? 1.419 -8.634 -14.902 1.00 98.19 87 GLN A O 1
ATOM 637 N N . GLY A 1 88 ? 0.753 -6.525 -15.309 1.00 98.06 88 GLY A N 1
ATOM 638 C CA . GLY A 1 88 ? 1.768 -6.285 -16.323 1.00 98.06 88 GLY A CA 1
ATOM 639 C C . GLY A 1 88 ? 1.680 -4.933 -17.016 1.00 98.06 88 GLY A C 1
ATOM 640 O O . GLY A 1 88 ? 0.694 -4.195 -16.905 1.00 98.06 88 GLY A O 1
ATOM 641 N N . THR A 1 89 ? 2.731 -4.667 -17.788 1.00 98.56 89 THR A N 1
ATOM 642 C CA . THR A 1 89 ? 2.860 -3.533 -18.703 1.00 98.56 89 THR A CA 1
ATOM 643 C C . THR A 1 89 ? 3.241 -4.057 -20.088 1.00 98.56 89 THR A C 1
ATOM 645 O O . THR A 1 89 ? 4.097 -4.932 -20.228 1.00 98.56 89 THR A O 1
ATOM 648 N N . TRP A 1 90 ? 2.602 -3.530 -21.136 1.00 98.44 90 TRP A N 1
ATOM 649 C CA . TRP A 1 90 ? 2.807 -3.942 -22.530 1.00 98.44 90 TRP A CA 1
ATOM 650 C C . TRP A 1 90 ? 2.966 -2.747 -23.466 1.00 98.44 90 TRP A C 1
ATOM 652 O O . TRP A 1 90 ? 2.244 -1.761 -23.340 1.00 98.44 90 TRP A O 1
ATOM 662 N N . GLY A 1 91 ? 3.791 -2.892 -24.503 1.00 97.75 91 GLY A N 1
ATOM 663 C CA . GLY A 1 91 ? 4.042 -1.841 -25.496 1.00 97.75 91 GLY A CA 1
ATOM 664 C C . GLY A 1 91 ? 5.445 -1.279 -25.331 1.00 97.75 91 GLY A C 1
ATOM 665 O O . GLY A 1 91 ? 6.374 -2.055 -25.131 1.00 97.75 91 GLY A O 1
ATOM 666 N N . ASP A 1 92 ? 5.578 0.041 -25.399 1.00 97.12 92 ASP A N 1
ATOM 667 C CA . ASP A 1 92 ? 6.884 0.712 -25.409 1.00 97.12 92 ASP A CA 1
ATOM 668 C C . ASP A 1 92 ? 7.517 0.877 -24.013 1.00 97.12 92 ASP A C 1
ATOM 670 O O . ASP A 1 92 ? 8.659 1.326 -23.910 1.00 97.12 92 ASP A O 1
ATOM 674 N N . GLY A 1 93 ? 6.780 0.538 -22.948 1.00 96.12 93 GLY A N 1
ATOM 675 C CA . GLY A 1 93 ? 7.099 0.949 -21.579 1.00 96.12 93 GLY A CA 1
ATOM 676 C C . GLY A 1 93 ? 6.596 2.361 -21.273 1.00 96.12 93 GLY A C 1
ATOM 677 O O . GLY A 1 93 ? 6.129 3.082 -22.160 1.00 96.12 93 GLY A O 1
ATOM 678 N N . ASP A 1 94 ? 6.631 2.738 -20.000 1.00 96.19 94 ASP A N 1
ATOM 679 C CA . ASP A 1 94 ? 6.180 4.058 -19.580 1.00 96.19 94 ASP A CA 1
ATOM 680 C C . ASP A 1 94 ? 7.151 5.177 -19.965 1.00 96.19 94 ASP A C 1
ATOM 682 O O . ASP A 1 94 ? 8.355 4.981 -20.119 1.00 96.19 94 ASP A O 1
ATOM 686 N N . ALA A 1 95 ? 6.613 6.392 -20.063 1.00 94.94 95 ALA A N 1
ATOM 687 C CA . ALA A 1 95 ? 7.383 7.578 -20.415 1.00 94.94 95 ALA A CA 1
ATOM 688 C C . ALA A 1 95 ? 8.479 7.939 -19.392 1.00 94.94 95 ALA A C 1
ATOM 690 O O . ALA A 1 95 ? 9.419 8.646 -19.749 1.00 94.94 95 ALA A O 1
ATOM 691 N N . GLY A 1 96 ? 8.365 7.500 -18.134 1.00 93.75 96 GLY A N 1
ATOM 692 C CA . GLY A 1 96 ? 9.371 7.693 -17.085 1.00 93.75 96 GLY A CA 1
ATOM 693 C C . GLY A 1 96 ? 10.527 6.693 -17.138 1.00 93.75 96 GLY A C 1
ATOM 694 O O . GLY A 1 96 ? 11.523 6.893 -16.445 1.00 93.75 96 GLY A O 1
ATOM 695 N N . GLY A 1 97 ? 10.424 5.646 -17.963 1.00 95.06 97 GLY A N 1
ATOM 696 C CA . GLY A 1 97 ? 11.432 4.593 -18.053 1.00 95.06 97 GLY A CA 1
ATOM 697 C C . GLY A 1 97 ? 11.449 3.653 -16.848 1.00 95.06 97 GLY A C 1
ATOM 698 O O . GLY A 1 97 ? 12.469 3.019 -16.595 1.00 95.06 97 GLY A O 1
ATOM 699 N N . TYR A 1 98 ? 10.356 3.560 -16.087 1.00 95.81 98 TYR A N 1
ATOM 700 C CA . TYR A 1 98 ? 10.242 2.650 -14.940 1.00 95.81 98 TYR A CA 1
ATOM 701 C C . TYR A 1 98 ? 9.870 1.215 -15.348 1.00 95.81 98 TYR A C 1
ATOM 703 O O . TYR A 1 98 ? 10.089 0.270 -14.594 1.00 95.81 98 TYR A O 1
ATOM 711 N N . THR A 1 99 ? 9.350 1.042 -16.556 1.00 97.31 99 THR A N 1
ATOM 712 C CA . THR A 1 99 ? 8.904 -0.198 -17.189 1.00 97.31 99 THR A CA 1
ATOM 713 C C . THR A 1 99 ? 9.373 -0.216 -18.643 1.00 97.31 99 THR A C 1
ATOM 715 O O . THR A 1 99 ? 9.564 0.830 -19.263 1.00 97.31 99 THR A O 1
ATOM 718 N N . ASN A 1 100 ? 9.544 -1.409 -19.213 1.00 96.62 100 ASN A N 1
ATOM 719 C CA . ASN A 1 100 ? 9.977 -1.597 -20.601 1.00 96.62 100 ASN A CA 1
ATOM 720 C C . ASN A 1 100 ? 8.943 -2.314 -21.490 1.00 96.62 100 ASN A C 1
ATOM 722 O O . ASN A 1 100 ? 9.261 -2.714 -22.612 1.00 96.62 100 ASN A O 1
ATOM 726 N N . GLY A 1 101 ? 7.713 -2.499 -20.997 1.00 97.31 101 GLY A N 1
ATOM 727 C CA . GLY A 1 101 ? 6.595 -3.064 -21.757 1.00 97.31 101 GLY A CA 1
ATOM 728 C C . GLY A 1 101 ? 6.632 -4.587 -21.903 1.00 97.31 101 GLY A C 1
ATOM 729 O O . GLY A 1 101 ? 5.937 -5.158 -22.755 1.00 97.31 101 GLY A O 1
ATOM 730 N N . ARG A 1 102 ? 7.462 -5.266 -21.108 1.00 97.50 102 ARG A N 1
ATOM 731 C CA . ARG A 1 102 ? 7.600 -6.734 -21.097 1.00 97.50 102 ARG A CA 1
ATOM 732 C C . ARG A 1 102 ? 7.368 -7.330 -19.712 1.00 97.50 102 ARG A C 1
ATOM 734 O O . ARG A 1 102 ? 7.684 -8.501 -19.490 1.00 97.50 102 ARG A O 1
ATOM 741 N N . GLU A 1 103 ? 6.800 -6.548 -18.810 1.00 98.19 103 GLU A N 1
ATOM 742 C CA . GLU A 1 103 ? 6.403 -6.958 -17.477 1.00 98.19 103 GLU A CA 1
ATOM 743 C C . GLU A 1 103 ? 5.171 -7.864 -17.551 1.00 98.19 103 GLU A C 1
ATOM 745 O O . GLU A 1 103 ? 4.166 -7.529 -18.181 1.00 98.19 103 GLU A O 1
ATOM 750 N N . ARG A 1 104 ? 5.274 -9.040 -16.928 1.00 96.62 104 ARG A N 1
ATOM 751 C CA . ARG A 1 104 ? 4.155 -9.923 -16.591 1.00 96.62 104 ARG A CA 1
ATOM 752 C C . ARG A 1 104 ? 4.540 -10.618 -15.311 1.00 96.62 104 ARG A C 1
ATOM 754 O O . ARG A 1 104 ? 5.623 -11.203 -15.265 1.00 96.62 104 ARG A O 1
ATOM 761 N N . ASP A 1 105 ? 3.656 -10.573 -14.338 1.00 97.62 105 ASP A N 1
ATOM 762 C CA . ASP A 1 105 ? 3.954 -11.139 -13.041 1.00 97.62 105 ASP A CA 1
ATOM 763 C C . ASP A 1 105 ? 2.687 -11.598 -12.316 1.00 97.62 105 ASP A C 1
ATOM 765 O O . ASP A 1 105 ? 1.590 -11.087 -12.575 1.00 97.62 105 ASP A O 1
ATOM 769 N N . VAL A 1 106 ? 2.850 -12.602 -11.453 1.00 98.06 106 VAL A N 1
ATOM 770 C CA . VAL A 1 106 ? 1.802 -13.105 -10.565 1.00 98.06 106 VAL A CA 1
ATOM 771 C C . VAL A 1 106 ? 2.396 -13.297 -9.185 1.00 98.06 106 VAL A C 1
ATOM 773 O O . VAL A 1 106 ? 3.272 -14.138 -8.999 1.00 98.06 106 VAL A O 1
ATOM 776 N N . ASP A 1 107 ? 1.840 -12.583 -8.219 1.00 97.69 107 ASP A N 1
ATOM 777 C CA . ASP A 1 107 ? 2.384 -12.491 -6.878 1.00 97.69 107 ASP A CA 1
ATOM 778 C C . ASP A 1 107 ? 1.327 -12.755 -5.811 1.00 97.69 107 ASP A C 1
ATOM 780 O O . ASP A 1 107 ? 0.135 -12.496 -5.991 1.00 97.69 107 ASP A O 1
ATOM 784 N N . LEU A 1 108 ? 1.784 -13.233 -4.654 1.00 97.81 108 LEU A N 1
ATOM 785 C CA . LEU A 1 108 ? 0.978 -13.238 -3.439 1.00 97.81 108 LEU A CA 1
ATOM 786 C C . LEU A 1 108 ? 0.780 -11.789 -2.971 1.00 97.81 108 LEU A C 1
ATOM 788 O O . LEU A 1 108 ? 1.753 -11.100 -2.657 1.00 97.81 108 LEU A O 1
ATOM 792 N N . GLU A 1 109 ? -0.472 -11.349 -2.886 1.00 97.88 109 GLU A N 1
ATOM 793 C CA . GLU A 1 109 ? -0.826 -9.966 -2.537 1.00 97.88 109 GLU A CA 1
ATOM 794 C C . GLU A 1 109 ? -1.447 -9.857 -1.144 1.00 97.88 109 GLU A C 1
ATOM 796 O O . GLU A 1 109 ? -1.223 -8.862 -0.459 1.00 97.88 109 GLU A O 1
ATOM 801 N N . ASP A 1 110 ? -2.119 -10.911 -0.675 1.00 98.62 110 ASP A N 1
ATOM 802 C CA . ASP A 1 110 ? -2.705 -10.984 0.662 1.00 98.62 110 ASP A CA 1
ATOM 803 C C . ASP A 1 110 ? -2.361 -12.318 1.323 1.00 98.62 110 ASP A C 1
ATOM 805 O O . ASP A 1 110 ? -2.507 -13.382 0.721 1.00 98.62 110 ASP A O 1
ATOM 809 N N . ALA A 1 111 ? -1.931 -12.266 2.579 1.00 98.69 111 ALA A N 1
ATOM 810 C CA . ALA A 1 111 ? -1.768 -13.426 3.450 1.00 98.69 111 ALA A CA 1
ATOM 811 C C . ALA A 1 111 ? -1.716 -12.945 4.901 1.00 98.69 111 ALA A C 1
ATOM 813 O O . ALA A 1 111 ? -0.637 -12.717 5.455 1.00 98.69 111 ALA A O 1
ATOM 814 N N . TYR A 1 112 ? -2.885 -12.754 5.506 1.00 98.88 112 TYR A N 1
ATOM 815 C CA . TYR A 1 112 ? -2.996 -12.166 6.837 1.00 98.88 112 TYR A CA 1
ATOM 816 C C . TYR A 1 112 ? -4.032 -12.869 7.706 1.00 98.88 112 TYR A C 1
ATOM 818 O O . TYR A 1 112 ? -4.982 -13.490 7.222 1.00 98.88 112 TYR A O 1
ATOM 826 N N . LEU A 1 113 ? -3.835 -12.727 9.013 1.00 98.81 113 LEU A N 1
ATOM 827 C CA . LEU A 1 113 ? -4.766 -13.141 10.050 1.00 98.81 113 LEU A CA 1
ATOM 828 C C . LEU A 1 113 ? -4.934 -11.999 11.045 1.00 98.81 113 LEU A C 1
ATOM 830 O O . LEU A 1 113 ? -3.992 -11.259 11.332 1.00 98.81 113 LEU A O 1
ATOM 834 N N . GLY A 1 114 ? -6.130 -11.885 11.597 1.00 98.69 114 GLY A N 1
ATOM 835 C CA . GLY A 1 114 ? -6.434 -10.911 12.622 1.00 98.69 114 GLY A CA 1
ATOM 836 C C . GLY A 1 114 ? -7.502 -11.388 13.584 1.00 98.69 114 GLY A C 1
ATOM 837 O O . GLY A 1 114 ? -8.197 -12.382 13.360 1.00 98.69 114 GLY A O 1
ATOM 838 N N . TRP A 1 115 ? -7.602 -10.664 14.686 1.00 98.69 115 TRP A N 1
ATOM 839 C CA . TRP A 1 115 ? -8.640 -10.813 15.681 1.00 98.69 115 TRP A CA 1
ATOM 840 C C . TRP A 1 115 ? -9.200 -9.443 16.027 1.00 98.69 115 TRP A C 1
ATOM 842 O O . TRP A 1 115 ? -8.448 -8.500 16.265 1.00 98.69 115 TRP A O 1
ATOM 852 N N . ARG A 1 116 ? -10.522 -9.360 16.118 1.00 98.50 116 ARG A N 1
ATOM 853 C CA . ARG A 1 116 ? -11.233 -8.147 16.505 1.00 98.50 116 ARG A CA 1
ATOM 854 C C . ARG A 1 116 ? -12.186 -8.440 17.650 1.00 98.50 116 ARG A C 1
ATOM 856 O O . ARG A 1 116 ? -12.961 -9.396 17.590 1.00 98.50 116 ARG A O 1
ATOM 863 N N . SER A 1 117 ? -12.148 -7.611 18.689 1.00 98.25 117 SER A N 1
ATOM 864 C CA . SER A 1 117 ? -13.058 -7.721 19.826 1.00 98.25 117 SER A CA 1
ATOM 865 C C . SER A 1 117 ? -14.500 -7.436 19.409 1.00 98.25 117 SER A C 1
ATOM 867 O O . SER A 1 117 ? -14.754 -6.617 18.524 1.00 98.25 117 SER A O 1
ATOM 869 N N . ALA A 1 118 ? -15.472 -8.034 20.099 1.00 95.81 118 ALA A N 1
ATOM 870 C CA . ALA A 1 118 ? -16.865 -7.622 19.971 1.00 95.81 118 ALA A CA 1
ATOM 871 C C . ALA A 1 118 ? -16.994 -6.116 20.256 1.00 95.81 118 ALA A C 1
ATOM 873 O O . ALA A 1 118 ? -16.382 -5.601 21.190 1.00 95.81 118 ALA A O 1
ATOM 874 N N . GLY A 1 119 ? -17.758 -5.412 19.422 1.00 93.50 119 GLY A N 1
ATOM 875 C CA . GLY A 1 119 ? -17.884 -3.953 19.488 1.00 93.50 119 GLY A CA 1
ATOM 876 C C . GLY A 1 119 ? -16.734 -3.168 18.844 1.00 93.50 119 GLY A C 1
ATOM 877 O O . GLY A 1 119 ? -16.836 -1.958 18.766 1.00 93.50 119 GLY A O 1
ATOM 878 N N . GLY A 1 120 ? -15.672 -3.819 18.350 1.00 95.25 120 GLY A N 1
ATOM 879 C CA . GLY A 1 120 ? -14.633 -3.160 17.543 1.00 95.25 120 GLY A CA 1
ATOM 880 C C . GLY A 1 120 ? -13.563 -2.374 18.308 1.00 95.25 120 GLY A C 1
ATOM 881 O O . GLY A 1 120 ? -12.632 -1.900 17.672 1.00 95.25 120 GLY A O 1
ATOM 882 N N . LEU A 1 121 ? -13.638 -2.305 19.645 1.00 97.19 121 LEU A N 1
ATOM 883 C CA . LEU A 1 121 ? -12.681 -1.562 20.479 1.00 97.19 121 LEU A CA 1
ATOM 884 C C . LEU A 1 121 ? -11.213 -1.899 20.185 1.00 97.19 121 LEU A C 1
ATOM 886 O O . LEU A 1 121 ? -10.380 -0.999 20.165 1.00 97.19 121 LEU A O 1
ATOM 890 N N . LEU A 1 122 ? -10.888 -3.184 20.033 1.00 98.31 122 LEU A N 1
ATOM 891 C CA . LEU A 1 122 ? -9.541 -3.658 19.732 1.00 98.31 122 LEU A CA 1
ATOM 892 C C . LEU A 1 122 ? -9.551 -4.494 18.459 1.00 98.31 122 LEU A C 1
ATOM 894 O O . LEU A 1 122 ? -10.342 -5.432 18.329 1.00 98.31 122 LEU A O 1
ATOM 898 N N . ASP A 1 123 ? -8.611 -4.201 17.571 1.00 98.56 123 ASP A N 1
ATOM 899 C CA . ASP A 1 123 ? -8.316 -4.994 16.383 1.00 98.56 123 ASP A CA 1
ATOM 900 C C . ASP A 1 123 ? -6.804 -5.224 16.309 1.00 98.56 123 ASP A C 1
ATOM 902 O O . ASP A 1 123 ? -6.016 -4.289 16.452 1.00 98.56 123 ASP A O 1
ATOM 906 N N . PHE A 1 124 ? -6.391 -6.472 16.130 1.00 98.25 124 PHE A N 1
ATOM 907 C CA . PHE A 1 124 ? -5.003 -6.837 15.895 1.00 98.25 124 PHE A CA 1
ATOM 908 C C . PHE A 1 124 ? -4.905 -7.696 14.645 1.00 98.25 124 PHE A C 1
ATOM 910 O O . PHE A 1 124 ? -5.622 -8.689 14.523 1.00 98.25 124 PHE A O 1
ATOM 917 N N . SER A 1 125 ? -3.963 -7.381 13.763 1.00 98.81 125 SER A N 1
ATOM 918 C CA . SER A 1 125 ? -3.681 -8.194 12.586 1.00 98.81 125 SER A CA 1
ATOM 919 C C . SER A 1 125 ? -2.199 -8.254 12.263 1.00 98.81 125 SER A C 1
ATOM 921 O O . SER A 1 125 ? -1.418 -7.368 12.610 1.00 98.81 125 SER A O 1
ATOM 923 N N . PHE A 1 126 ? -1.806 -9.325 11.584 1.00 98.81 126 PHE A N 1
ATOM 924 C CA . PHE A 1 126 ? -0.441 -9.520 11.125 1.00 98.81 126 PHE A CA 1
ATOM 925 C C . PHE A 1 126 ? -0.399 -10.298 9.810 1.00 98.81 126 PHE A C 1
ATOM 927 O O . PHE A 1 126 ? -1.329 -11.031 9.465 1.00 98.81 126 PHE A O 1
ATOM 934 N N . GLY A 1 127 ? 0.716 -10.163 9.096 1.00 98.75 127 GLY A N 1
ATOM 935 C CA . GLY A 1 127 ? 0.944 -10.802 7.799 1.00 98.75 127 GLY A CA 1
ATOM 936 C C . GLY A 1 127 ? 0.964 -9.807 6.641 1.00 98.75 127 GLY A C 1
ATOM 937 O O . GLY A 1 127 ? 1.131 -8.609 6.848 1.00 98.75 127 GLY A O 1
ATOM 938 N N . ARG A 1 128 ? 0.847 -10.309 5.413 1.00 98.69 128 ARG A N 1
ATOM 939 C CA . ARG A 1 128 ? 0.831 -9.502 4.188 1.00 98.69 128 ARG A CA 1
ATOM 940 C C . ARG A 1 128 ? -0.559 -8.908 3.996 1.00 98.69 128 ARG A C 1
ATOM 942 O O . ARG A 1 128 ? -1.506 -9.648 3.734 1.00 98.69 128 ARG A O 1
ATOM 949 N N . GLN A 1 129 ? -0.669 -7.595 4.145 1.00 98.44 129 GLN A N 1
ATOM 950 C CA . GLN A 1 129 ? -1.922 -6.857 4.000 1.00 98.44 129 GLN A CA 1
ATOM 951 C C . GLN A 1 129 ? -1.653 -5.377 3.717 1.00 98.44 129 GLN A C 1
ATOM 953 O O . GLN A 1 129 ? -0.542 -4.864 3.896 1.00 98.44 129 GLN A O 1
ATOM 958 N N . GLN A 1 130 ? -2.703 -4.678 3.306 1.00 96.88 130 GLN A N 1
ATOM 959 C CA . GLN A 1 130 ? -2.683 -3.235 3.123 1.00 96.88 130 GLN A CA 1
ATOM 960 C C . GLN A 1 130 ? -2.737 -2.511 4.467 1.00 96.88 130 GLN A C 1
ATOM 962 O O . GLN A 1 130 ? -3.431 -2.918 5.399 1.00 96.88 130 GLN A O 1
ATOM 967 N N . PHE A 1 131 ? -2.045 -1.379 4.536 1.00 97.50 131 PHE A N 1
ATOM 968 C CA . PHE A 1 131 ? -2.185 -0.427 5.626 1.00 97.50 131 PHE A CA 1
ATOM 969 C C . PHE A 1 131 ? -2.267 0.982 5.053 1.00 97.50 131 PHE A C 1
ATOM 971 O O . PHE A 1 131 ? -1.439 1.378 4.232 1.00 97.50 131 PHE A O 1
ATOM 978 N N . GLN A 1 132 ? -3.264 1.731 5.506 1.00 96.56 132 GLN A N 1
ATOM 979 C CA . GLN A 1 132 ? -3.417 3.144 5.215 1.00 96.56 132 GLN A CA 1
ATOM 980 C C . GLN A 1 132 ? -3.496 3.889 6.542 1.00 96.56 132 GLN A C 1
ATOM 982 O O . GLN A 1 132 ? -4.282 3.517 7.413 1.00 96.56 132 GLN A O 1
ATOM 987 N N . LEU A 1 133 ? -2.673 4.925 6.675 1.00 95.75 133 LEU A N 1
ATOM 988 C CA . LEU A 1 133 ? -2.678 5.818 7.821 1.00 95.75 133 LEU A CA 1
ATOM 989 C C . LEU A 1 133 ? -3.626 6.984 7.536 1.00 95.75 133 LEU A C 1
ATOM 991 O O . LEU A 1 133 ? -3.385 7.745 6.597 1.00 95.75 133 LEU A O 1
ATOM 995 N N . GLY A 1 134 ? -4.688 7.118 8.331 1.00 91.31 134 GLY A N 1
ATOM 996 C CA . GLY A 1 134 ? -5.695 8.163 8.152 1.00 91.31 134 GLY A CA 1
ATOM 997 C C . GLY A 1 134 ? -6.272 8.188 6.731 1.00 91.31 134 GLY A C 1
ATOM 998 O O . GLY A 1 134 ? -6.775 7.186 6.214 1.00 91.31 134 GLY A O 1
ATOM 999 N N . ASP A 1 135 ? -6.1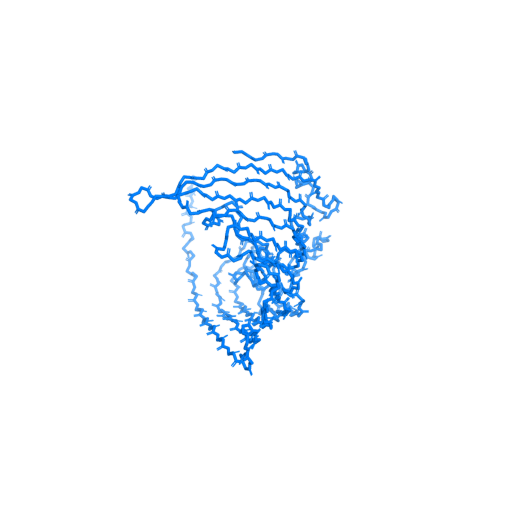76 9.341 6.073 1.00 90.31 135 ASP A N 1
ATOM 1000 C CA . ASP A 1 135 ? -6.629 9.550 4.691 1.00 90.31 135 ASP A CA 1
ATOM 1001 C C . ASP A 1 135 ? -5.654 9.031 3.618 1.00 90.31 135 ASP A C 1
ATOM 1003 O O . ASP A 1 135 ? -5.976 9.046 2.429 1.00 90.31 135 ASP A O 1
ATOM 1007 N N . GLY A 1 136 ? -4.485 8.535 4.029 1.00 93.31 136 GLY A N 1
ATOM 1008 C CA . GLY A 1 136 ? -3.448 8.034 3.140 1.00 93.31 136 GLY A CA 1
ATOM 1009 C C . GLY A 1 136 ? -2.392 9.059 2.731 1.00 93.31 136 GLY A C 1
ATOM 1010 O O . GLY A 1 136 ? -1.532 8.725 1.920 1.00 93.31 136 GLY A O 1
ATOM 1011 N N . PHE A 1 137 ? -2.402 10.276 3.285 1.00 91.00 137 PHE A N 1
ATOM 1012 C CA . PHE A 1 137 ? -1.411 11.300 2.943 1.00 91.00 137 PHE A CA 1
ATOM 1013 C C . PHE A 1 137 ? 0.034 10.859 3.227 1.00 91.00 137 PHE A C 1
ATOM 1015 O O . PHE A 1 137 ? 0.911 11.044 2.385 1.00 91.00 137 PHE A O 1
ATOM 1022 N N . LEU A 1 138 ? 0.285 10.268 4.403 1.00 92.62 138 LEU A N 1
ATOM 1023 C CA . LEU A 1 138 ? 1.622 9.801 4.793 1.00 92.62 138 LEU A CA 1
ATOM 1024 C C . LEU A 1 138 ? 1.889 8.354 4.366 1.00 92.62 138 LEU A C 1
ATOM 1026 O O . LEU A 1 138 ? 2.995 8.036 3.935 1.00 92.62 138 LEU A O 1
ATOM 1030 N N . ILE A 1 139 ? 0.895 7.472 4.511 1.00 95.56 139 ILE A N 1
ATOM 1031 C CA . ILE A 1 139 ? 1.001 6.055 4.148 1.00 95.56 139 ILE A CA 1
ATOM 1032 C C . ILE A 1 139 ? -0.311 5.610 3.515 1.00 95.56 139 ILE A C 1
ATOM 1034 O O . ILE A 1 139 ? -1.339 5.579 4.187 1.00 95.56 139 ILE A O 1
ATOM 1038 N N . ALA A 1 140 ? -0.256 5.184 2.257 1.00 95.31 140 ALA A N 1
ATOM 1039 C CA . ALA A 1 140 ? -1.382 4.609 1.526 1.00 95.31 140 ALA A CA 1
ATOM 1040 C C . ALA A 1 140 ? -0.990 3.264 0.902 1.00 95.31 140 ALA A C 1
ATOM 1042 O O . ALA A 1 140 ? -1.161 3.060 -0.295 1.00 95.31 140 ALA A O 1
ATOM 1043 N N . GLY A 1 141 ? -0.430 2.360 1.706 1.00 95.31 141 GLY A N 1
ATOM 1044 C CA . GLY A 1 141 ? 0.099 1.073 1.254 1.00 95.31 141 GLY A CA 1
ATOM 1045 C C . GLY A 1 141 ? 1.507 1.150 0.659 1.00 95.31 141 GLY A C 1
ATOM 1046 O O . GLY A 1 141 ? 2.131 2.209 0.596 1.00 95.31 141 GLY A O 1
ATOM 1047 N N . ASP A 1 142 ? 1.994 0.005 0.190 1.00 96.75 142 ASP A N 1
ATOM 1048 C CA . ASP A 1 142 ? 3.295 -0.140 -0.465 1.00 96.75 142 ASP A CA 1
ATOM 1049 C C . ASP A 1 142 ? 3.103 -0.176 -1.986 1.00 96.75 142 ASP A C 1
ATOM 1051 O O . ASP A 1 142 ? 3.187 -1.230 -2.614 1.00 96.75 142 ASP A O 1
ATOM 1055 N N . ARG A 1 143 ? 2.714 0.967 -2.564 1.00 94.44 143 ARG A N 1
ATOM 1056 C CA . ARG A 1 143 ? 2.039 1.015 -3.876 1.00 94.44 143 ARG A CA 1
ATOM 1057 C C . ARG A 1 143 ? 2.911 1.227 -5.102 1.00 94.44 143 ARG A C 1
ATOM 1059 O O . ARG A 1 143 ? 2.463 0.946 -6.212 1.00 94.44 143 ARG A O 1
ATOM 1066 N N . ILE A 1 144 ? 4.122 1.758 -4.936 1.00 94.56 144 ILE A N 1
ATOM 1067 C CA . ILE A 1 144 ? 4.990 2.003 -6.090 1.00 94.56 144 ILE A CA 1
ATOM 1068 C C . ILE A 1 144 ? 5.347 0.655 -6.719 1.00 94.56 144 ILE A C 1
ATOM 1070 O O . ILE A 1 144 ? 5.767 -0.270 -6.021 1.00 94.56 144 ILE A O 1
ATOM 1074 N N . ASN A 1 145 ? 5.142 0.543 -8.028 1.00 95.81 145 ASN A N 1
ATOM 1075 C CA . ASN A 1 145 ? 5.213 -0.729 -8.731 1.00 95.81 145 ASN A CA 1
ATOM 1076 C C . ASN A 1 145 ? 6.033 -0.583 -10.013 1.00 95.81 145 ASN A C 1
ATOM 1078 O O . ASN A 1 145 ? 5.498 -0.419 -11.109 1.00 95.81 145 ASN A O 1
ATOM 1082 N N . LEU A 1 146 ? 7.356 -0.531 -9.853 1.00 96.44 146 LEU A N 1
ATOM 1083 C CA . LEU A 1 146 ? 8.260 -0.459 -10.996 1.00 96.44 146 LEU A CA 1
ATOM 1084 C C . LEU A 1 146 ? 8.310 -1.793 -11.740 1.00 96.44 146 LEU A C 1
ATOM 1086 O O . LEU A 1 146 ? 7.873 -2.837 -11.253 1.00 96.44 146 LEU A O 1
ATOM 1090 N N . GLY A 1 147 ? 8.823 -1.718 -12.960 1.00 96.94 147 GLY A N 1
ATOM 1091 C CA . GLY A 1 147 ? 9.137 -2.863 -13.790 1.00 96.94 147 GLY A CA 1
ATOM 1092 C C . GLY A 1 147 ? 10.627 -2.937 -14.087 1.00 96.94 147 GLY A C 1
ATOM 1093 O O . GLY A 1 147 ? 11.476 -2.455 -13.339 1.00 96.94 147 GLY A O 1
ATOM 1094 N N . LYS A 1 148 ? 10.928 -3.460 -15.271 1.00 96.69 148 LYS A N 1
ATOM 1095 C CA . LYS A 1 148 ? 12.284 -3.751 -15.757 1.00 96.69 148 LYS A CA 1
ATOM 1096 C 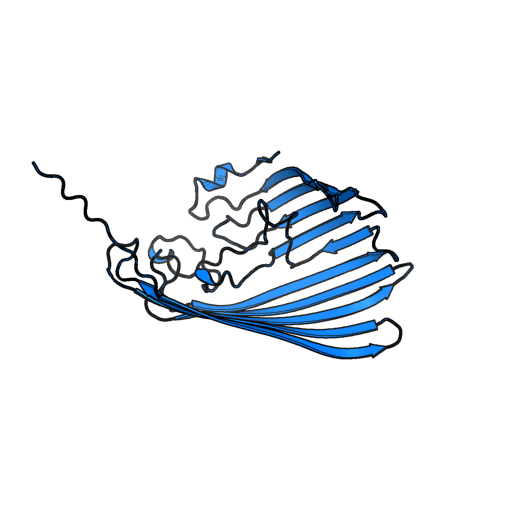C . LYS A 1 148 ? 12.958 -2.550 -16.416 1.00 96.69 148 LYS A C 1
ATOM 1098 O O . LYS A 1 148 ? 13.791 -2.698 -17.315 1.00 96.69 148 LYS A O 1
ATOM 1103 N N . GLY A 1 149 ? 12.501 -1.343 -16.093 1.00 95.12 149 GLY A N 1
ATOM 1104 C CA . GLY A 1 149 ? 12.981 -0.117 -16.725 1.00 95.12 149 GLY A CA 1
ATOM 1105 C C . GLY A 1 149 ? 14.405 0.243 -16.302 1.00 95.12 149 GLY A C 1
ATOM 1106 O O . GLY A 1 149 ? 15.198 0.713 -17.117 1.00 95.12 149 GLY A O 1
ATOM 1107 N N . LEU A 1 150 ? 14.761 -0.051 -15.047 1.00 92.62 150 LEU A N 1
ATOM 1108 C CA . LEU A 1 150 ? 16.061 0.299 -14.470 1.00 92.62 150 LEU A CA 1
ATOM 1109 C C . LEU A 1 150 ? 17.109 -0.827 -14.554 1.00 92.62 150 LEU A C 1
ATOM 1111 O O . LEU A 1 150 ? 18.274 -0.586 -14.233 1.00 92.62 150 LEU A O 1
ATOM 1115 N N . ASP A 1 151 ? 16.752 -2.006 -15.080 1.00 91.81 151 ASP A N 1
ATOM 1116 C CA . ASP A 1 151 ? 17.659 -3.152 -15.267 1.00 91.81 151 ASP A CA 1
ATOM 1117 C C . ASP A 1 151 ? 18.929 -2.768 -16.040 1.00 91.81 151 ASP A C 1
ATOM 1119 O O . ASP A 1 151 ? 20.035 -3.196 -15.710 1.00 91.81 151 ASP A O 1
ATOM 1123 N N . ALA A 1 152 ? 18.790 -1.917 -17.064 1.00 87.19 152 ALA A N 1
ATOM 1124 C CA . ALA A 1 152 ? 19.909 -1.454 -17.887 1.00 87.19 152 ALA A CA 1
ATOM 1125 C C . ALA A 1 152 ? 20.926 -0.600 -17.105 1.00 87.19 152 ALA A C 1
ATOM 1127 O O . ALA A 1 152 ? 22.072 -0.462 -17.534 1.00 87.19 152 ALA A O 1
ATOM 1128 N N . LEU A 1 153 ? 20.519 -0.043 -15.960 1.00 88.00 153 LEU A N 1
ATOM 1129 C CA . LEU A 1 153 ? 21.370 0.700 -15.029 1.00 88.00 153 LEU A CA 1
ATOM 1130 C C . LEU A 1 153 ? 21.922 -0.191 -13.902 1.00 88.00 153 LEU A C 1
ATOM 1132 O O . LEU A 1 153 ? 22.625 0.309 -13.026 1.00 88.00 153 LEU A O 1
ATOM 1136 N N . GLY A 1 154 ? 21.623 -1.495 -13.919 1.00 88.69 154 GLY A N 1
ATOM 1137 C CA . GLY A 1 154 ? 22.035 -2.446 -12.886 1.00 88.69 154 GLY A CA 1
ATOM 1138 C C . GLY A 1 154 ? 21.279 -2.293 -11.564 1.00 88.69 154 GLY A C 1
ATOM 1139 O O . GLY A 1 154 ? 21.789 -2.723 -10.532 1.00 88.69 154 GLY A O 1
ATOM 1140 N N . VAL A 1 155 ? 20.102 -1.661 -11.584 1.00 90.25 155 VAL A N 1
ATOM 1141 C CA . VAL A 1 155 ? 19.250 -1.450 -10.407 1.00 90.25 155 VAL A CA 1
ATOM 1142 C C . VAL A 1 155 ? 18.047 -2.384 -10.511 1.00 90.25 155 VAL A C 1
ATOM 1144 O O . VAL A 1 155 ? 17.141 -2.138 -11.305 1.00 90.25 155 VAL A O 1
ATOM 1147 N N . ASP A 1 156 ? 18.066 -3.462 -9.728 1.00 90.94 156 ASP A N 1
ATOM 1148 C CA . ASP A 1 156 ? 17.006 -4.473 -9.699 1.00 90.94 156 ASP A CA 1
ATOM 1149 C C . ASP A 1 156 ? 15.871 -4.028 -8.769 1.00 90.94 156 ASP A C 1
ATOM 1151 O O . ASP A 1 156 ? 15.956 -4.139 -7.545 1.00 90.94 156 ASP A O 1
ATOM 1155 N N . VAL A 1 157 ? 14.836 -3.434 -9.363 1.00 93.75 157 VAL A N 1
ATOM 1156 C CA . VAL A 1 157 ? 13.636 -2.958 -8.656 1.00 93.75 157 VAL A CA 1
ATOM 1157 C C . VAL A 1 157 ? 12.342 -3.412 -9.324 1.00 93.75 157 VAL A C 1
ATOM 1159 O O . VAL A 1 157 ? 11.282 -2.826 -9.087 1.00 93.75 157 VAL A O 1
ATOM 1162 N N . ASP A 1 158 ? 12.424 -4.438 -10.173 1.00 95.38 158 ASP A N 1
ATOM 1163 C CA . ASP A 1 158 ? 11.259 -4.990 -10.855 1.00 95.38 158 ASP A CA 1
ATOM 1164 C C . ASP A 1 158 ? 10.273 -5.571 -9.836 1.00 95.38 158 ASP A C 1
ATOM 1166 O O . ASP A 1 158 ? 10.614 -6.389 -8.981 1.00 95.38 158 ASP A O 1
ATOM 1170 N N . ARG A 1 159 ? 9.022 -5.129 -9.936 1.00 95.44 159 ARG A N 1
ATOM 1171 C CA . ARG A 1 159 ? 7.904 -5.572 -9.103 1.00 95.44 159 ARG A CA 1
ATOM 1172 C C . ARG A 1 159 ? 6.676 -5.934 -9.944 1.00 95.44 159 ARG A C 1
ATOM 1174 O O . ARG A 1 159 ? 5.549 -5.928 -9.449 1.00 95.44 159 ARG A O 1
ATOM 1181 N N . GLY A 1 160 ? 6.889 -6.219 -11.231 1.00 96.00 160 GLY A N 1
ATOM 1182 C CA . GLY A 1 160 ? 5.847 -6.654 -12.158 1.00 96.00 160 GLY A CA 1
ATOM 1183 C C . GLY A 1 160 ? 5.166 -5.534 -12.951 1.00 96.00 160 GLY A C 1
ATOM 1184 O O . GLY A 1 160 ? 4.252 -5.822 -13.728 1.00 96.00 160 GLY A O 1
ATOM 1185 N N . GLY A 1 161 ? 5.608 -4.277 -12.824 1.00 96.56 161 GLY A N 1
ATOM 1186 C CA . GLY A 1 161 ? 5.100 -3.151 -13.617 1.00 96.56 161 GLY A CA 1
ATOM 1187 C C . GLY A 1 161 ? 3.701 -2.681 -13.211 1.00 96.56 161 GLY A C 1
ATOM 1188 O O . GLY A 1 161 ? 3.375 -2.623 -12.035 1.00 96.56 161 GLY A O 1
ATOM 1189 N N . ALA A 1 162 ? 2.865 -2.281 -14.174 1.00 97.12 162 ALA A N 1
ATOM 1190 C CA . ALA A 1 162 ? 1.599 -1.583 -13.915 1.00 97.12 162 ALA A CA 1
ATOM 1191 C C . ALA A 1 162 ? 1.777 -0.346 -13.001 1.00 97.12 162 ALA A C 1
ATOM 1193 O O . ALA A 1 162 ? 1.034 -0.140 -12.033 1.00 97.12 162 ALA A O 1
ATOM 1194 N N . TYR A 1 163 ? 2.811 0.448 -13.304 1.00 96.50 163 TYR A N 1
ATOM 1195 C CA . TYR A 1 163 ? 3.287 1.570 -12.497 1.00 96.50 163 TYR A CA 1
ATOM 1196 C C . TYR A 1 163 ? 2.212 2.639 -12.288 1.00 96.50 163 TYR A C 1
ATOM 1198 O O . TYR A 1 163 ? 1.957 3.048 -11.155 1.00 96.50 163 TYR A O 1
ATOM 1206 N N . TYR A 1 164 ? 1.540 3.065 -13.360 1.00 95.12 164 TYR A N 1
ATOM 1207 C CA . TYR A 1 164 ? 0.515 4.106 -13.278 1.00 95.12 164 TYR A CA 1
ATOM 1208 C C . TYR A 1 164 ? -0.789 3.616 -12.660 1.00 95.12 164 TYR A C 1
ATOM 1210 O O . TYR A 1 164 ? -1.537 4.420 -12.101 1.00 95.12 164 TYR A O 1
ATOM 1218 N N . LEU A 1 165 ? -1.074 2.316 -12.748 1.00 95.44 165 LEU A N 1
ATOM 1219 C CA . LEU A 1 165 ? -2.220 1.722 -12.060 1.00 95.44 165 LEU A CA 1
ATOM 1220 C C . LEU A 1 165 ? -1.948 1.442 -10.576 1.00 95.44 165 LEU A C 1
ATOM 1222 O O . LEU A 1 165 ? -2.905 1.209 -9.835 1.00 95.44 165 LEU A O 1
ATOM 1226 N N . ALA A 1 166 ? -0.681 1.485 -10.141 1.00 94.31 166 ALA A N 1
ATOM 1227 C CA . ALA A 1 166 ? -0.254 1.178 -8.777 1.00 94.31 166 ALA A CA 1
ATOM 1228 C C . ALA A 1 166 ? -0.878 -0.140 -8.282 1.00 94.31 166 ALA A C 1
ATOM 1230 O O . ALA A 1 166 ? -1.635 -0.155 -7.301 1.00 94.31 166 ALA A O 1
ATOM 1231 N N . ALA A 1 167 ? -0.636 -1.208 -9.055 1.00 95.06 167 ALA A N 1
ATOM 1232 C CA . ALA A 1 167 ? -1.343 -2.480 -8.945 1.00 95.06 167 ALA A CA 1
ATOM 1233 C C . ALA A 1 167 ? -1.160 -3.149 -7.575 1.00 95.06 167 ALA A C 1
ATOM 1235 O O . ALA A 1 167 ? -2.157 -3.480 -6.929 1.00 95.06 167 ALA A O 1
ATOM 1236 N N . LYS A 1 168 ? 0.088 -3.292 -7.109 1.00 95.44 168 LYS A N 1
ATOM 1237 C CA . LYS A 1 168 ? 0.378 -3.784 -5.754 1.00 95.44 168 LYS A CA 1
ATOM 1238 C C . LYS A 1 168 ? 0.059 -2.727 -4.705 1.00 95.44 168 LYS A C 1
ATOM 1240 O O . LYS A 1 168 ? 0.205 -1.529 -4.936 1.00 95.44 168 LYS A O 1
ATOM 1245 N N . LYS A 1 169 ? -0.390 -3.174 -3.537 1.00 93.88 169 LYS A N 1
ATOM 1246 C CA . LYS A 1 169 ? -0.892 -2.329 -2.447 1.00 93.88 169 LYS A CA 1
ATOM 1247 C C . LYS A 1 169 ? -0.366 -2.778 -1.084 1.00 93.88 169 LYS A C 1
ATOM 1249 O O . LYS A 1 169 ? -0.139 -1.934 -0.215 1.00 93.88 169 LYS A O 1
ATOM 1254 N N . SER A 1 170 ? -0.183 -4.078 -0.885 1.00 97.69 170 SER A N 1
ATOM 1255 C CA . SER A 1 170 ? 0.161 -4.657 0.412 1.00 97.69 170 SER A CA 1
ATOM 1256 C C . SER A 1 170 ? 1.639 -4.507 0.765 1.00 97.69 170 SER A C 1
ATOM 1258 O O . SER A 1 170 ? 2.529 -4.665 -0.074 1.00 97.69 170 SER A O 1
ATOM 1260 N N . PHE A 1 171 ? 1.893 -4.272 2.053 1.00 98.50 171 PHE A N 1
ATOM 1261 C CA . PHE A 1 171 ? 3.214 -4.465 2.648 1.00 98.50 171 PHE A CA 1
ATOM 1262 C C . PHE A 1 171 ? 3.541 -5.960 2.698 1.00 98.50 171 PHE A C 1
ATOM 1264 O O . PHE A 1 171 ? 2.636 -6.787 2.825 1.00 98.50 171 PHE A O 1
ATOM 1271 N N . GLY A 1 172 ? 4.827 -6.313 2.623 1.00 97.69 172 GLY A N 1
ATOM 1272 C CA . GLY A 1 172 ? 5.275 -7.707 2.661 1.00 97.69 172 GLY A CA 1
ATOM 1273 C C . GLY A 1 172 ? 4.886 -8.412 3.954 1.00 97.69 172 GLY A C 1
ATOM 1274 O O . GLY A 1 172 ? 4.368 -9.528 3.922 1.00 97.69 172 GLY A O 1
ATOM 1275 N N . ASN A 1 173 ? 5.068 -7.722 5.078 1.00 98.31 173 ASN A N 1
ATOM 1276 C CA . ASN A 1 173 ? 4.630 -8.164 6.392 1.00 98.31 173 ASN A CA 1
ATOM 1277 C C . ASN A 1 173 ? 4.204 -6.958 7.227 1.00 98.31 173 ASN A C 1
ATOM 1279 O O . ASN A 1 173 ? 4.799 -5.887 7.148 1.00 98.31 173 ASN A O 1
ATOM 1283 N N . THR A 1 174 ? 3.193 -7.143 8.064 1.00 98.81 174 THR A N 1
ATOM 1284 C CA . THR A 1 174 ? 2.760 -6.135 9.025 1.00 98.81 174 THR A CA 1
ATOM 1285 C C . THR A 1 174 ? 2.454 -6.764 10.376 1.00 98.81 174 THR A C 1
ATOM 1287 O O . THR A 1 174 ? 2.200 -7.967 10.478 1.00 98.81 174 THR A O 1
ATOM 1290 N N . ALA A 1 175 ? 2.460 -5.927 11.408 1.00 98.81 175 ALA A N 1
ATOM 1291 C CA . ALA A 1 175 ? 1.800 -6.160 12.683 1.00 98.81 175 ALA A CA 1
ATOM 1292 C C . ALA A 1 175 ? 1.108 -4.851 13.069 1.00 98.81 175 ALA A C 1
ATOM 1294 O O . ALA A 1 175 ? 1.759 -3.813 13.182 1.00 98.81 175 ALA A O 1
ATOM 1295 N N . ILE A 1 176 ? -0.212 -4.880 13.205 1.00 98.81 176 ILE A N 1
ATOM 1296 C CA . ILE A 1 176 ? -1.041 -3.687 13.370 1.00 98.81 176 ILE A CA 1
ATOM 1297 C C . ILE A 1 176 ? -1.948 -3.908 14.571 1.00 98.81 176 ILE A C 1
ATOM 1299 O O . ILE A 1 176 ? -2.589 -4.949 14.686 1.00 98.81 176 ILE A O 1
ATOM 1303 N N . VAL A 1 177 ? -2.009 -2.916 15.449 1.00 98.75 177 VAL A N 1
ATOM 1304 C CA . VAL A 1 177 ? -2.993 -2.807 16.523 1.00 98.75 177 VAL A CA 1
ATOM 1305 C C . VAL A 1 177 ? -3.798 -1.544 16.274 1.00 98.75 177 VAL A C 1
ATOM 1307 O O . VAL A 1 177 ? -3.220 -0.472 16.104 1.00 98.75 177 VAL A O 1
ATOM 1310 N N . ARG A 1 178 ? -5.121 -1.658 16.299 1.00 98.56 178 ARG A N 1
ATOM 1311 C CA . ARG A 1 178 ? -6.045 -0.527 16.274 1.00 98.56 178 ARG A CA 1
ATOM 1312 C C . ARG A 1 178 ? -6.866 -0.508 17.547 1.00 98.56 178 ARG A C 1
ATOM 1314 O O . ARG A 1 178 ? -7.279 -1.558 18.046 1.00 98.56 178 ARG A O 1
ATOM 1321 N N . VAL A 1 179 ? -7.085 0.693 18.060 1.00 98.31 179 VAL A N 1
ATOM 1322 C CA . VAL A 1 179 ? -7.896 0.954 19.245 1.00 98.31 179 VAL A CA 1
ATOM 1323 C C . VAL A 1 179 ? -8.946 1.992 18.871 1.00 98.31 179 VAL A C 1
ATOM 1325 O O . VAL A 1 179 ? -8.597 3.132 18.568 1.00 98.31 179 VAL A O 1
ATOM 1328 N N . ASP A 1 180 ? -10.214 1.593 18.883 1.00 97.19 180 ASP A N 1
ATOM 1329 C CA . ASP A 1 180 ? -11.347 2.402 18.413 1.00 97.19 180 ASP A CA 1
ATOM 1330 C C . ASP A 1 180 ? -12.492 2.373 19.445 1.00 97.19 180 ASP A C 1
ATOM 1332 O O . ASP A 1 180 ? -13.463 1.628 19.299 1.00 97.19 180 ASP A O 1
ATOM 1336 N N . PRO A 1 181 ? -12.336 3.070 20.587 1.00 96.31 181 PRO A N 1
ATOM 1337 C CA . PRO A 1 181 ? -13.372 3.149 21.608 1.00 96.31 181 PRO A CA 1
ATOM 1338 C C . PRO A 1 181 ? -14.575 3.962 21.133 1.00 96.31 181 PRO A C 1
ATOM 1340 O O . PRO A 1 181 ? -14.457 4.843 20.287 1.00 96.31 181 PRO A O 1
ATOM 1343 N N . ASP A 1 182 ? -15.718 3.749 21.786 1.00 94.50 182 ASP A N 1
ATOM 1344 C CA . ASP A 1 182 ? -16.880 4.617 21.605 1.00 94.50 182 ASP A CA 1
ATOM 1345 C C . ASP A 1 182 ? -16.503 6.081 21.891 1.00 94.50 182 ASP A C 1
ATOM 1347 O O . ASP A 1 182 ? -16.120 6.443 23.010 1.00 94.50 182 ASP A O 1
ATOM 1351 N N . GLY A 1 183 ? -16.628 6.937 20.878 1.00 94.38 183 GLY A N 1
ATOM 1352 C CA . GLY A 1 183 ? -16.308 8.356 20.971 1.00 94.38 183 GLY A CA 1
ATOM 1353 C C . GLY A 1 183 ? -15.498 8.862 19.777 1.00 94.38 183 GLY A C 1
ATOM 1354 O O . GLY A 1 183 ? -15.422 8.202 18.746 1.00 94.38 183 GLY A O 1
ATOM 1355 N N . PRO A 1 184 ? -14.914 10.066 19.887 1.00 96.62 184 PRO A N 1
ATOM 1356 C CA . PRO A 1 184 ? -14.222 10.705 18.771 1.00 96.62 184 PRO A CA 1
ATOM 1357 C C . PRO A 1 184 ? -12.739 10.328 18.666 1.00 96.62 184 PRO A C 1
ATOM 1359 O O . PRO A 1 184 ? -12.066 10.834 17.779 1.00 96.62 184 PRO A O 1
ATOM 1362 N N . VAL A 1 185 ? -12.184 9.531 19.584 1.00 97.56 185 VAL A N 1
ATOM 1363 C CA . VAL A 1 185 ? -10.740 9.254 19.624 1.00 97.56 185 VAL A CA 1
ATOM 1364 C C . VAL A 1 185 ? -10.471 7.834 19.174 1.00 97.56 185 VAL A C 1
ATOM 1366 O O . VAL A 1 185 ? -11.024 6.909 19.753 1.00 97.56 185 VAL A O 1
ATOM 1369 N N . ARG A 1 186 ? -9.545 7.675 18.233 1.00 97.56 186 ARG A N 1
ATOM 1370 C CA . ARG A 1 186 ? -9.025 6.373 17.805 1.00 97.56 186 ARG A CA 1
ATOM 1371 C C . ARG A 1 186 ? -7.516 6.419 17.645 1.00 97.56 186 ARG A C 1
ATOM 1373 O O . ARG A 1 186 ? -6.929 7.501 17.559 1.00 97.56 186 ARG A O 1
ATOM 1380 N N . GLY A 1 187 ? -6.882 5.257 17.603 1.00 97.81 187 GLY A N 1
ATOM 1381 C CA . GLY A 1 187 ? -5.446 5.185 17.390 1.00 97.81 187 GLY A CA 1
ATOM 1382 C C . GLY A 1 187 ? -4.969 3.877 16.791 1.00 97.81 187 GLY A C 1
ATOM 1383 O O . GLY A 1 187 ? -5.637 2.846 16.861 1.00 97.81 187 GLY A O 1
ATOM 1384 N N . ASP A 1 188 ? -3.763 3.944 16.241 1.00 97.50 188 ASP A N 1
ATOM 1385 C CA . ASP A 1 188 ? -3.084 2.836 15.589 1.00 97.50 188 ASP A CA 1
ATOM 1386 C C . ASP A 1 188 ? -1.659 2.721 16.133 1.00 97.50 188 ASP A C 1
ATOM 1388 O O . ASP A 1 188 ? -0.968 3.721 16.333 1.00 97.50 188 ASP A O 1
ATOM 1392 N N . ALA A 1 189 ? -1.193 1.494 16.319 1.00 98.62 189 ALA A N 1
ATOM 1393 C CA . ALA A 1 189 ? 0.218 1.169 16.440 1.00 98.62 189 ALA A CA 1
ATOM 1394 C C . ALA A 1 189 ? 0.560 0.163 15.349 1.00 98.62 189 ALA A C 1
ATOM 1396 O O . ALA A 1 189 ? -0.167 -0.810 15.149 1.00 98.62 189 ALA A O 1
ATOM 1397 N N . PHE A 1 190 ? 1.648 0.393 14.628 1.00 98.75 190 PHE A N 1
ATOM 1398 C CA . PHE A 1 190 ? 1.969 -0.417 13.463 1.00 98.75 190 PHE A CA 1
ATOM 1399 C C . PHE A 1 190 ? 3.461 -0.674 13.332 1.00 98.75 190 PHE A C 1
ATOM 1401 O O . PHE A 1 190 ? 4.300 0.166 13.657 1.00 98.75 190 PHE A O 1
ATOM 1408 N N . TRP A 1 191 ? 3.758 -1.850 12.803 1.00 98.75 191 TRP A N 1
ATOM 1409 C CA . TRP A 1 191 ? 5.027 -2.237 12.219 1.00 98.75 191 TRP A CA 1
ATOM 1410 C C . TRP A 1 191 ? 4.757 -2.711 10.792 1.00 98.75 191 TRP A C 1
ATOM 1412 O O . TRP A 1 191 ? 3.836 -3.500 10.565 1.00 98.75 191 TRP A O 1
ATOM 1422 N N . LEU A 1 192 ? 5.525 -2.197 9.839 1.00 98.69 192 LEU A N 1
ATOM 1423 C CA . LEU A 1 192 ? 5.337 -2.388 8.408 1.00 98.69 192 LEU A CA 1
ATOM 1424 C C . LEU A 1 192 ? 6.689 -2.721 7.778 1.00 98.69 192 LEU A C 1
ATOM 1426 O O . LEU A 1 192 ? 7.619 -1.920 7.845 1.00 98.69 192 LEU A O 1
ATOM 1430 N N . GLN A 1 193 ? 6.768 -3.877 7.134 1.00 98.44 193 GLN A N 1
ATOM 1431 C CA . GLN A 1 193 ? 7.889 -4.287 6.301 1.00 98.44 193 GLN A CA 1
ATOM 1432 C C . GLN A 1 193 ? 7.479 -4.158 4.839 1.00 98.44 193 GLN A C 1
ATOM 1434 O O . GLN A 1 193 ? 6.591 -4.872 4.358 1.00 98.44 193 GLN A O 1
ATOM 1439 N N . SER A 1 194 ? 8.117 -3.235 4.127 1.00 97.50 194 SER A N 1
ATOM 1440 C CA . SER A 1 194 ? 7.950 -3.109 2.683 1.00 97.50 194 SER A CA 1
ATOM 1441 C C . SER A 1 194 ? 8.541 -4.328 1.969 1.00 97.50 194 SER A C 1
ATOM 1443 O O . SER A 1 194 ? 9.479 -4.961 2.450 1.00 97.50 194 SER A O 1
ATOM 1445 N N . ASN A 1 195 ? 7.944 -4.673 0.833 1.00 95.12 195 ASN A N 1
ATOM 1446 C CA . ASN A 1 195 ? 8.468 -5.663 -0.109 1.00 95.12 195 ASN A CA 1
ATOM 1447 C C . ASN A 1 195 ? 8.497 -4.994 -1.481 1.00 95.12 195 ASN A C 1
ATOM 1449 O O . ASN A 1 195 ? 7.729 -5.348 -2.389 1.00 95.12 195 ASN A O 1
ATOM 1453 N N . ASN A 1 196 ? 9.271 -3.918 -1.532 1.00 95.44 196 ASN A N 1
ATOM 1454 C CA . ASN A 1 196 ? 9.418 -2.988 -2.628 1.00 95.44 196 ASN A CA 1
ATOM 1455 C C . ASN A 1 196 ? 10.891 -2.561 -2.688 1.00 95.44 196 ASN A C 1
ATOM 1457 O O . ASN A 1 196 ? 11.302 -1.644 -1.963 1.00 95.44 196 ASN A O 1
ATOM 1461 N N . PRO A 1 197 ? 11.678 -3.181 -3.580 1.00 94.00 197 PRO A N 1
ATOM 1462 C CA . PRO A 1 197 ? 13.111 -2.918 -3.658 1.00 94.00 197 PRO A CA 1
ATOM 1463 C C . PRO A 1 197 ? 13.434 -1.461 -4.015 1.00 94.00 197 PRO A C 1
ATOM 1465 O O . PRO A 1 197 ? 14.466 -0.928 -3.613 1.00 94.00 197 PRO A O 1
ATOM 1468 N N . TYR A 1 198 ? 12.519 -0.750 -4.687 1.00 93.25 198 TYR A N 1
ATOM 1469 C CA . TYR A 1 198 ? 12.669 0.687 -4.936 1.00 93.25 198 TYR A CA 1
ATOM 1470 C C . TYR A 1 198 ? 12.640 1.525 -3.655 1.00 93.25 198 TYR A C 1
ATOM 1472 O O . TYR A 1 198 ? 13.303 2.555 -3.545 1.00 93.25 198 TYR A O 1
ATOM 1480 N N . HIS A 1 199 ? 11.893 1.066 -2.655 1.00 92.62 199 HIS A N 1
ATOM 1481 C CA . HIS A 1 199 ? 11.929 1.610 -1.308 1.00 92.62 199 HIS A CA 1
ATOM 1482 C C . HIS A 1 199 ? 12.999 0.939 -0.445 1.00 92.62 199 HIS A C 1
ATOM 1484 O O . HIS A 1 199 ? 12.978 1.148 0.766 1.00 92.62 199 HIS A O 1
ATOM 1490 N N . GLN A 1 200 ? 13.932 0.168 -1.010 1.00 94.69 200 GLN A N 1
ATOM 1491 C CA . GLN A 1 200 ? 14.926 -0.603 -0.258 1.00 94.69 200 GLN A CA 1
ATOM 1492 C C . GLN A 1 200 ? 14.292 -1.443 0.856 1.00 94.69 200 GLN A C 1
ATOM 1494 O O . GLN A 1 200 ? 14.781 -1.413 1.981 1.00 94.69 200 GLN A O 1
ATOM 1499 N N . ASP A 1 201 ? 13.132 -2.054 0.594 1.00 95.56 201 ASP A N 1
ATOM 1500 C CA . ASP A 1 201 ? 12.421 -2.899 1.561 1.00 95.56 201 ASP A CA 1
ATOM 1501 C C . ASP A 1 201 ? 12.376 -2.282 2.969 1.00 95.56 201 ASP A C 1
ATOM 1503 O O . ASP A 1 201 ? 12.745 -2.890 3.969 1.00 95.56 201 ASP A O 1
ATOM 1507 N N . THR A 1 202 ? 11.970 -1.008 3.031 1.00 96.44 202 THR A N 1
ATOM 1508 C CA . THR A 1 202 ? 11.973 -0.225 4.275 1.00 96.44 202 THR A CA 1
ATOM 1509 C C . THR A 1 202 ? 11.179 -0.921 5.380 1.00 96.44 202 THR A C 1
ATOM 1511 O O . THR A 1 202 ? 10.007 -1.262 5.189 1.00 96.44 202 THR A O 1
ATOM 1514 N N . GLU A 1 203 ? 11.787 -1.015 6.561 1.00 98.12 203 GLU A N 1
ATOM 1515 C CA . GLU A 1 203 ? 11.131 -1.396 7.808 1.00 98.12 203 GLU A CA 1
ATOM 1516 C C . GLU A 1 203 ? 10.714 -0.130 8.577 1.00 98.12 203 GLU A C 1
ATOM 1518 O O . GLU A 1 203 ? 11.524 0.768 8.829 1.00 98.12 203 GLU A O 1
ATOM 1523 N N . LEU A 1 204 ? 9.442 -0.027 8.961 1.00 97.81 204 LEU A N 1
ATOM 1524 C CA . LEU A 1 204 ? 8.854 1.168 9.569 1.00 97.81 204 LEU A CA 1
ATOM 1525 C C . LEU A 1 204 ? 7.979 0.801 10.767 1.00 97.81 204 LEU A C 1
ATOM 1527 O O . LEU A 1 204 ? 7.096 -0.044 10.668 1.00 97.81 204 LEU A O 1
ATOM 1531 N N . GLY A 1 205 ? 8.171 1.495 11.886 1.00 98.44 205 GLY A N 1
ATOM 1532 C CA . GLY A 1 205 ? 7.275 1.435 13.041 1.00 98.44 205 GLY A CA 1
ATOM 1533 C C . GLY A 1 205 ? 6.640 2.791 13.328 1.00 98.44 205 GLY A C 1
ATOM 1534 O O . GLY A 1 205 ? 7.270 3.826 13.099 1.00 98.44 205 GLY A O 1
ATOM 1535 N N . GLY A 1 206 ? 5.421 2.814 13.861 1.00 98.31 206 GLY A N 1
ATOM 1536 C CA . GLY A 1 206 ? 4.759 4.074 14.178 1.00 98.31 206 GLY A CA 1
ATOM 1537 C C . GLY A 1 206 ? 3.536 3.973 15.076 1.00 98.31 206 GLY A C 1
ATOM 1538 O O . GLY A 1 206 ? 3.052 2.890 15.406 1.00 98.31 206 GLY A O 1
ATOM 1539 N N . LEU A 1 207 ? 3.080 5.154 15.487 1.00 98.19 207 LEU A N 1
ATOM 1540 C CA . LEU A 1 207 ? 1.897 5.401 16.298 1.00 98.19 207 LEU A CA 1
ATOM 1541 C C . LEU A 1 207 ? 1.065 6.509 15.658 1.00 98.19 207 LEU A C 1
ATOM 1543 O O . LEU A 1 207 ? 1.609 7.460 15.094 1.00 98.19 207 LEU A O 1
ATOM 1547 N N . ASN A 1 208 ? -0.247 6.412 15.808 1.00 98.06 208 ASN A N 1
ATOM 1548 C CA . ASN A 1 208 ? -1.203 7.403 15.350 1.00 98.06 208 ASN A CA 1
ATOM 1549 C C . ASN A 1 208 ? -2.291 7.608 16.394 1.00 98.06 208 ASN A C 1
ATOM 1551 O O . ASN A 1 208 ? -2.770 6.640 16.984 1.00 98.06 208 ASN A O 1
ATOM 1555 N N . VAL A 1 209 ? -2.702 8.856 16.585 1.00 97.88 209 VAL A N 1
ATOM 1556 C CA . VAL A 1 209 ? -3.898 9.204 17.350 1.00 97.88 209 VAL A CA 1
ATOM 1557 C C . VAL A 1 209 ? -4.694 10.216 16.551 1.00 97.88 209 VAL A C 1
ATOM 1559 O O . VAL A 1 209 ? -4.160 11.236 16.119 1.00 97.88 209 VAL A O 1
ATOM 1562 N N . GLU A 1 210 ? -5.982 9.951 16.394 1.00 97.56 210 GLU A N 1
ATOM 1563 C CA . GLU A 1 210 ? -6.906 10.824 15.688 1.00 97.56 210 GLU A CA 1
ATOM 1564 C C . GLU A 1 210 ? -8.048 11.243 16.602 1.00 97.56 210 GLU A C 1
ATOM 1566 O O . GLU A 1 210 ? -8.612 10.432 17.335 1.00 97.56 210 GLU A O 1
ATOM 1571 N N . TYR A 1 211 ? -8.404 12.522 16.516 1.00 97.38 211 TYR A N 1
ATOM 1572 C CA . TYR A 1 211 ? -9.668 13.052 16.997 1.00 97.38 211 TYR A CA 1
ATOM 1573 C C . TYR A 1 211 ? -10.573 13.323 15.793 1.00 97.38 211 TYR A C 1
ATOM 1575 O O . TYR A 1 211 ? -10.273 14.183 14.963 1.00 97.38 211 TYR A O 1
ATOM 1583 N N . VAL A 1 212 ? -11.676 12.590 15.703 1.00 95.88 212 VAL A N 1
ATOM 1584 C CA . VAL A 1 212 ? -12.641 12.626 14.607 1.00 95.88 212 VAL A CA 1
ATOM 1585 C C . VAL A 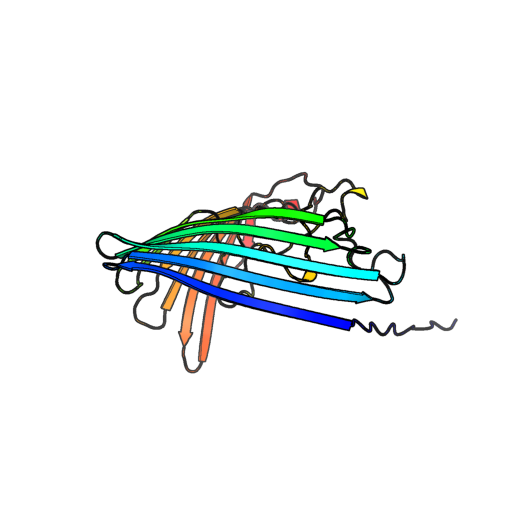1 212 ? -13.862 13.432 15.040 1.00 95.88 212 VAL A C 1
ATOM 1587 O O . VAL A 1 212 ? -14.588 13.057 15.960 1.00 95.88 212 VAL A O 1
ATOM 1590 N N . SER A 1 213 ? -14.105 14.551 14.362 1.00 94.75 213 SER A N 1
ATOM 1591 C CA . SER A 1 213 ? -15.288 15.385 14.555 1.00 94.75 213 SER A CA 1
ATOM 1592 C C . SER A 1 213 ? -16.138 15.394 13.293 1.00 94.75 213 SER A C 1
ATOM 1594 O O . SER A 1 213 ? -15.679 15.808 12.231 1.00 94.75 213 SER A O 1
ATOM 1596 N N . GLU A 1 214 ? -17.417 15.041 13.419 1.00 91.25 214 GLU A N 1
ATOM 1597 C CA . GLU A 1 214 ? -18.370 15.119 12.302 1.00 91.25 214 GLU A CA 1
ATOM 1598 C C . GLU A 1 214 ? -18.541 16.549 11.760 1.00 91.25 214 GLU A C 1
ATOM 1600 O O . GLU A 1 214 ? -18.883 16.740 10.597 1.00 91.25 214 GLU A O 1
ATOM 1605 N N . THR A 1 215 ? -18.297 17.564 12.593 1.00 95.94 215 THR A N 1
ATOM 1606 C CA . THR A 1 215 ? -18.503 18.977 12.248 1.00 95.94 215 THR A CA 1
ATOM 1607 C C . THR A 1 215 ? -17.220 19.719 11.881 1.00 95.94 215 THR A C 1
ATOM 1609 O O . THR A 1 215 ? -17.295 20.720 11.172 1.00 95.94 215 THR A O 1
ATOM 1612 N N . HIS A 1 216 ? -16.053 19.247 12.333 1.00 93.88 216 HIS A N 1
ATOM 1613 C CA . HIS A 1 216 ? -14.771 19.947 12.151 1.00 93.88 216 HIS A CA 1
ATOM 1614 C C . HIS A 1 216 ? -13.714 19.131 11.392 1.00 93.88 216 HIS A C 1
ATOM 1616 O O . HIS A 1 216 ? -12.612 19.629 11.171 1.00 93.88 216 HIS A O 1
ATOM 1622 N N . GLY A 1 217 ? -14.035 17.902 10.980 1.00 93.38 217 GLY A N 1
ATOM 1623 C CA . GLY A 1 217 ? -13.090 16.988 10.344 1.00 93.38 217 GLY A CA 1
ATOM 1624 C C . GLY A 1 217 ? -12.209 16.246 11.351 1.00 93.38 217 GLY A C 1
ATOM 1625 O O . GLY A 1 217 ? -12.530 16.155 12.538 1.00 93.38 217 GLY A O 1
ATOM 1626 N N . THR A 1 218 ? -11.097 15.698 10.863 1.00 95.38 218 THR A N 1
ATOM 1627 C CA . THR A 1 218 ? -10.177 14.870 11.655 1.00 95.38 218 THR A CA 1
ATOM 1628 C C . THR A 1 218 ? -8.878 15.615 11.937 1.00 95.38 218 THR A C 1
ATOM 1630 O O . THR A 1 218 ? -8.248 16.140 11.020 1.00 95.38 218 THR A O 1
ATOM 1633 N N . LEU A 1 219 ? -8.456 15.623 13.201 1.00 95.69 219 LEU A N 1
ATOM 1634 C CA . LEU A 1 219 ? -7.121 16.047 13.616 1.00 95.69 219 LEU A CA 1
ATOM 1635 C C . LEU A 1 219 ? -6.300 14.808 13.977 1.00 95.69 219 LEU A C 1
ATOM 1637 O O . LEU A 1 219 ? -6.652 14.101 14.919 1.00 95.69 219 LEU A O 1
ATOM 1641 N N . GLY A 1 220 ? -5.218 14.564 13.241 1.00 95.31 220 GLY A N 1
ATOM 1642 C CA . GLY A 1 220 ? -4.294 13.456 13.482 1.00 95.31 220 GLY A CA 1
ATOM 1643 C C . GLY A 1 220 ? -2.954 13.926 14.041 1.00 95.31 220 GLY A C 1
ATOM 1644 O O . GLY A 1 220 ? -2.436 14.967 13.636 1.00 95.31 220 GLY A O 1
ATOM 1645 N N . LEU A 1 221 ? -2.389 13.144 14.958 1.00 96.75 221 LEU A N 1
ATOM 1646 C CA . LEU A 1 221 ? -0.999 13.237 15.388 1.00 96.75 221 LEU A CA 1
ATOM 1647 C C . LEU A 1 221 ? -0.342 11.878 15.170 1.00 96.75 221 LEU A C 1
ATOM 1649 O O . LEU A 1 221 ? -0.760 10.876 15.754 1.00 96.75 221 LEU A O 1
ATOM 1653 N N . SER A 1 222 ? 0.701 11.856 14.346 1.00 97.25 222 SER A N 1
ATOM 1654 C CA . SER A 1 222 ? 1.390 10.628 13.966 1.00 97.25 222 SER A CA 1
ATOM 1655 C C . SER A 1 222 ? 2.873 10.728 14.292 1.00 97.25 222 SER A C 1
ATOM 1657 O O . SER A 1 222 ? 3.501 11.766 14.116 1.00 97.25 222 SER A O 1
ATOM 1659 N N . TRP A 1 223 ? 3.450 9.625 14.747 1.00 97.75 223 TRP A N 1
ATOM 1660 C CA . TRP A 1 223 ? 4.885 9.485 14.938 1.00 97.75 223 TRP A CA 1
ATOM 1661 C C . TRP A 1 223 ? 5.355 8.214 14.252 1.00 97.75 223 TRP A C 1
ATOM 1663 O O . TRP A 1 223 ? 4.743 7.161 14.416 1.00 97.75 223 TRP A O 1
ATOM 1673 N N . MET A 1 224 ? 6.450 8.289 13.504 1.00 97.62 224 MET A N 1
ATOM 1674 C CA . MET A 1 224 ? 7.000 7.140 12.794 1.00 97.62 224 MET A CA 1
ATOM 1675 C C . MET A 1 224 ? 8.521 7.138 12.841 1.00 97.62 224 MET A C 1
ATOM 1677 O O . MET A 1 224 ? 9.172 8.185 12.895 1.00 97.62 224 MET A O 1
ATOM 1681 N N . LYS A 1 225 ? 9.098 5.942 12.776 1.00 98.12 225 LYS A N 1
ATOM 1682 C CA . LYS A 1 225 ? 10.535 5.735 12.692 1.00 98.12 225 LYS A CA 1
ATOM 1683 C C . LYS A 1 225 ? 10.853 4.640 11.685 1.00 98.12 225 LYS A C 1
ATOM 1685 O O . LYS A 1 225 ? 10.375 3.516 11.826 1.00 98.12 225 LYS A O 1
ATOM 1690 N N . VAL A 1 226 ? 11.722 4.963 10.734 1.00 98.00 226 VAL A N 1
ATOM 1691 C CA . VAL A 1 226 ? 12.376 3.959 9.895 1.00 98.00 226 VAL A CA 1
ATOM 1692 C C . VAL A 1 226 ? 13.343 3.171 10.773 1.00 98.00 226 VAL A C 1
ATOM 1694 O O . VAL A 1 226 ? 14.221 3.745 11.428 1.00 98.00 226 VAL A O 1
ATOM 1697 N N . LEU A 1 227 ? 13.106 1.869 10.851 1.00 97.81 227 LEU A N 1
ATOM 1698 C CA . LEU A 1 227 ? 13.854 0.936 11.681 1.00 97.81 227 LEU A CA 1
ATOM 1699 C C . LEU A 1 227 ? 15.061 0.386 10.930 1.00 97.81 227 LEU A C 1
ATOM 1701 O O . LEU A 1 227 ? 16.125 0.302 11.538 1.00 97.81 227 LEU A O 1
ATOM 1705 N N . ASP A 1 228 ? 14.885 0.090 9.641 1.00 96.81 228 ASP A N 1
ATOM 1706 C CA . ASP A 1 228 ? 15.922 -0.424 8.749 1.00 96.81 228 ASP A CA 1
ATOM 1707 C C . ASP A 1 228 ? 15.581 -0.151 7.270 1.00 96.81 228 ASP A C 1
ATOM 1709 O O . ASP A 1 228 ? 14.430 0.145 6.923 1.00 96.81 228 ASP A O 1
ATOM 1713 N N . VAL A 1 229 ? 16.593 -0.231 6.402 1.00 95.62 229 VAL A N 1
ATOM 1714 C CA . VAL A 1 229 ? 16.465 -0.244 4.933 1.00 95.62 229 VAL A CA 1
ATOM 1715 C C . VAL A 1 229 ? 17.531 -1.165 4.338 1.00 95.62 229 VAL A C 1
ATOM 1717 O O . VAL A 1 229 ? 18.659 -1.207 4.834 1.00 95.62 229 VAL A O 1
ATOM 1720 N N . ASP A 1 230 ? 17.224 -1.823 3.224 1.00 92.56 230 ASP A N 1
ATOM 1721 C CA . ASP A 1 230 ? 18.172 -2.663 2.495 1.00 92.56 230 ASP A CA 1
ATOM 1722 C C . ASP A 1 230 ? 19.221 -1.823 1.740 1.00 92.56 230 ASP A C 1
ATOM 1724 O O . ASP A 1 230 ? 18.999 -1.247 0.664 1.00 92.56 230 ASP A O 1
ATOM 1728 N N . LYS A 1 231 ? 20.398 -1.696 2.356 1.00 87.44 231 LYS A N 1
ATOM 1729 C CA . LYS A 1 231 ? 21.499 -0.872 1.845 1.00 87.44 231 LYS A CA 1
ATOM 1730 C C . LYS A 1 231 ? 22.217 -1.567 0.700 1.00 87.44 231 LYS A C 1
ATOM 1732 O O . LYS A 1 231 ? 22.464 -2.766 0.718 1.00 87.44 231 LYS A O 1
ATOM 1737 N N . GLY A 1 232 ? 22.679 -0.770 -0.259 1.00 77.88 232 GLY A N 1
ATOM 1738 C CA . GLY A 1 232 ? 23.446 -1.286 -1.395 1.00 77.88 232 GLY A CA 1
ATOM 1739 C C . GLY A 1 232 ? 22.598 -1.742 -2.585 1.00 77.88 232 GLY A C 1
ATOM 1740 O O . GLY A 1 232 ? 23.172 -2.146 -3.591 1.00 77.88 232 GLY A O 1
ATOM 1741 N N . ALA A 1 233 ? 21.274 -1.558 -2.544 1.00 72.88 233 ALA A N 1
ATOM 1742 C CA . ALA A 1 233 ? 20.344 -1.785 -3.659 1.00 72.88 233 ALA A CA 1
ATOM 1743 C C . ALA A 1 233 ? 20.473 -0.766 -4.826 1.00 72.88 233 ALA A C 1
ATOM 1745 O O . ALA A 1 233 ? 19.530 -0.516 -5.568 1.00 72.88 233 ALA A O 1
ATOM 1746 N N . GLY A 1 234 ? 21.622 -0.094 -4.969 1.00 75.94 234 GLY A N 1
ATOM 1747 C CA .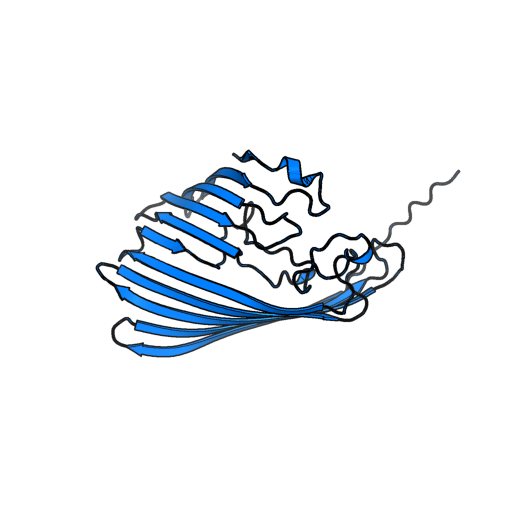 GLY A 1 234 ? 21.853 0.910 -6.020 1.00 75.94 234 GLY A CA 1
ATOM 1748 C C . GLY A 1 234 ? 21.190 2.278 -5.790 1.00 75.94 234 GLY A C 1
ATOM 1749 O O . GLY A 1 234 ? 21.365 3.183 -6.603 1.00 75.94 234 GLY A O 1
ATOM 1750 N N . LEU A 1 235 ? 20.493 2.476 -4.664 1.00 84.44 235 LEU A N 1
ATOM 1751 C CA . LEU A 1 235 ? 19.755 3.700 -4.320 1.00 84.44 235 LEU A CA 1
ATOM 1752 C C . LEU A 1 235 ? 20.377 4.443 -3.124 1.00 84.44 235 LEU A C 1
ATOM 1754 O O . LEU A 1 235 ? 19.689 4.806 -2.178 1.00 84.44 235 LEU A O 1
ATOM 1758 N N . GLY A 1 236 ? 21.688 4.708 -3.157 1.00 84.69 236 GLY A N 1
ATOM 1759 C CA . GLY A 1 236 ? 22.456 5.164 -1.979 1.00 84.69 236 GLY A CA 1
ATOM 1760 C C . GLY A 1 236 ? 21.989 6.467 -1.303 1.00 84.69 236 GLY A C 1
ATOM 1761 O O . GLY A 1 236 ? 22.329 6.723 -0.149 1.00 84.69 236 GLY A O 1
ATOM 1762 N N . ILE A 1 237 ? 21.180 7.300 -1.971 1.00 83.69 237 ILE A N 1
ATOM 1763 C CA . ILE A 1 237 ? 20.536 8.455 -1.319 1.00 83.69 237 ILE A CA 1
ATOM 1764 C C . ILE A 1 237 ? 19.489 8.021 -0.279 1.00 83.69 237 ILE A C 1
ATOM 1766 O O . ILE A 1 237 ? 19.290 8.710 0.723 1.00 83.69 237 ILE A O 1
ATOM 1770 N N . PHE A 1 238 ? 18.852 6.868 -0.486 1.00 89.00 238 PHE A N 1
ATOM 1771 C CA . PHE A 1 238 ? 17.822 6.316 0.384 1.00 89.00 238 PHE A CA 1
ATOM 1772 C C . PHE A 1 238 ? 18.388 5.583 1.608 1.00 89.00 238 PHE A C 1
ATOM 1774 O O . PHE A 1 238 ? 17.682 5.532 2.615 1.00 89.00 238 PHE A O 1
ATOM 1781 N N . ASP A 1 239 ? 19.669 5.181 1.604 1.00 91.94 239 ASP A N 1
ATOM 1782 C CA . ASP A 1 239 ? 20.362 4.606 2.775 1.00 91.94 239 ASP A CA 1
ATOM 1783 C C . ASP A 1 239 ? 20.289 5.531 4.003 1.00 91.94 239 ASP A C 1
ATOM 1785 O O . ASP A 1 239 ? 20.347 5.096 5.152 1.00 91.94 239 ASP A O 1
ATOM 1789 N N . ARG A 1 240 ? 20.163 6.843 3.763 1.00 90.94 240 ARG A N 1
ATOM 1790 C CA . ARG A 1 240 ? 20.072 7.885 4.796 1.00 90.94 240 ARG A CA 1
ATOM 1791 C C . ARG A 1 240 ? 18.730 7.892 5.533 1.00 90.94 240 ARG A C 1
ATOM 1793 O O . ARG A 1 240 ? 18.602 8.633 6.504 1.00 90.94 240 ARG A O 1
ATOM 1800 N N . ARG A 1 241 ? 17.742 7.116 5.069 1.00 94.12 241 ARG A N 1
ATOM 1801 C CA . ARG A 1 241 ? 16.453 6.945 5.751 1.00 94.12 241 ARG A CA 1
ATOM 1802 C C . ARG A 1 241 ? 16.561 6.034 6.966 1.00 94.12 241 ARG A C 1
ATOM 1804 O O . ARG A 1 241 ? 15.707 6.146 7.834 1.00 94.12 241 ARG A O 1
ATOM 1811 N N . ASP A 1 242 ? 17.589 5.193 7.065 1.00 94.94 242 ASP A N 1
ATOM 1812 C CA . ASP A 1 242 ? 17.827 4.375 8.256 1.00 94.94 242 ASP A CA 1
ATOM 1813 C C . ASP A 1 242 ? 17.867 5.251 9.525 1.00 94.94 242 ASP A C 1
ATOM 1815 O O . ASP A 1 242 ? 18.616 6.229 9.620 1.00 94.94 242 ASP A O 1
ATOM 1819 N N . GLY A 1 243 ? 16.999 4.934 10.488 1.00 96.06 243 GLY A N 1
ATOM 1820 C CA . GLY A 1 243 ? 16.853 5.671 11.738 1.00 96.06 243 GLY A CA 1
ATOM 1821 C C . GLY A 1 243 ? 16.110 7.007 11.629 1.00 96.06 243 GLY A C 1
ATOM 1822 O O . GLY A 1 243 ? 15.984 7.702 12.646 1.00 96.06 243 GLY A O 1
ATOM 1823 N N . MET A 1 244 ? 15.604 7.376 10.447 1.00 96.75 244 MET A N 1
ATOM 1824 C CA . MET A 1 244 ? 14.831 8.600 10.231 1.00 96.75 244 MET A CA 1
ATOM 1825 C C . MET A 1 244 ? 13.559 8.597 11.081 1.00 96.75 244 MET A C 1
ATOM 1827 O O . MET A 1 244 ? 12.885 7.578 11.227 1.00 96.75 244 MET A O 1
ATOM 1831 N N . ARG A 1 245 ? 13.224 9.763 11.638 1.00 96.69 245 ARG A N 1
ATOM 1832 C CA . ARG A 1 245 ? 12.025 9.983 12.452 1.00 96.69 245 ARG A CA 1
ATOM 1833 C C . ARG A 1 245 ? 11.117 10.993 11.765 1.00 96.69 245 ARG A C 1
ATOM 1835 O O . ARG A 1 245 ? 11.613 11.986 11.238 1.00 96.69 245 ARG A O 1
ATOM 1842 N N . VAL A 1 246 ? 9.816 10.746 11.823 1.00 92.69 246 VAL A N 1
ATOM 1843 C CA . VAL A 1 246 ? 8.760 11.606 11.282 1.00 92.69 246 VAL A CA 1
ATOM 1844 C C . VAL A 1 246 ? 7.766 11.901 12.407 1.00 92.69 246 VAL A C 1
ATOM 1846 O O . VAL A 1 246 ? 7.394 10.986 13.144 1.00 92.69 246 VAL A O 1
ATOM 1849 N N . THR A 1 247 ? 7.391 13.170 12.563 1.00 87.94 247 THR A N 1
ATOM 1850 C CA . THR A 1 247 ? 6.497 13.716 13.603 1.00 87.94 247 THR A CA 1
ATOM 1851 C C . THR A 1 247 ? 5.598 14.778 13.005 1.00 87.94 247 THR A C 1
ATOM 1853 O O . THR A 1 247 ? 6.154 15.543 12.180 1.00 87.94 247 THR A O 1
#

Sequence (247 aa):
MRIQTTLAAVLAGLATLGSAQAADFYERDGTTLGFNVDGMAGAFSTREDYLGEGGKQWREAFMHGVLVGKTRAGNGELYGGLGAIAQGTWGDGDAGGYTNGRERDVDLEDAYLGWRSAGGLLDFSFGRQQFQLGDGFLIAGDRINLGKGLDALGVDVDRGGAYYLAAKKSFGNTAIVRVDPDGPVRGDAFWLQSNNPYHQDTELGGLNVEYVSETHGTLGLSWMKVLDVDKGAGLGIFDRRDGMRVT

Radius of gyration: 21.08 Å; chains: 1; bounding box: 47×56×51 Å

pLDDT: mean 91.19, std 14.41, range [26.81, 98.88]

Secondary structure (DSSP, 8-state):
------------EEEEEEEEEEEEEEEETTEEEEEEEEEEEEEEEES--TTSS--EEEEEEEEEEEEEEEEEETTEEEEEEEEEEEEEEEES--TTSS--SEEEEEEEEEEEEEEEETTSSEEEEEEEE--B-TTSSS-B-S-----TTSGGGT----S---TTTT----EEEEEEEEE--SSSEEEEEEEEE---GGGTT-EEEEEEEEEEETTTEEEEEEEEEEEE--TTSS-TTGGGGTT-EE-